Protein AF-A0A974SYJ5-F1 (afdb_monomer)

Structure (mmCIF, N/CA/C/O backbone):
data_AF-A0A974SYJ5-F1
#
_entry.id   AF-A0A974SYJ5-F1
#
loop_
_atom_site.group_PDB
_atom_site.id
_atom_site.type_symbol
_atom_site.label_atom_id
_atom_site.label_alt_id
_atom_site.label_comp_id
_atom_site.label_asym_id
_atom_site.label_entity_id
_atom_site.label_seq_id
_atom_site.pdbx_PDB_ins_code
_atom_site.Cartn_x
_atom_site.Cartn_y
_atom_site.Cartn_z
_atom_site.occupancy
_atom_site.B_iso_or_equiv
_atom_site.auth_seq_id
_atom_site.auth_comp_id
_atom_site.auth_asym_id
_atom_site.auth_atom_id
_atom_site.pdbx_PDB_model_num
ATOM 1 N N . MET A 1 1 ? 15.140 -11.220 -59.157 1.00 78.19 1 MET A N 1
ATOM 2 C CA . MET A 1 1 ? 15.258 -10.785 -57.739 1.00 78.19 1 MET A CA 1
ATOM 3 C C . MET A 1 1 ? 14.327 -11.588 -56.823 1.00 78.19 1 MET A C 1
ATOM 5 O O . MET A 1 1 ? 13.364 -12.176 -57.303 1.00 78.19 1 MET A O 1
ATOM 9 N N . LYS A 1 2 ? 14.573 -11.617 -55.502 1.00 84.50 2 LYS A N 1
ATOM 10 C CA . LYS A 1 2 ? 13.653 -12.241 -54.524 1.00 84.50 2 LYS A CA 1
ATOM 11 C C . LYS A 1 2 ? 12.627 -11.234 -54.004 1.00 84.50 2 LYS A C 1
ATOM 13 O O . LYS A 1 2 ? 12.972 -10.092 -53.709 1.00 84.50 2 LYS A O 1
ATOM 18 N N . CYS A 1 3 ? 11.375 -11.663 -53.852 1.00 83.31 3 CYS A N 1
ATOM 19 C CA . CYS A 1 3 ? 10.316 -10.842 -53.272 1.00 83.31 3 CYS A CA 1
ATOM 20 C C . CYS A 1 3 ? 10.609 -10.506 -51.798 1.00 83.31 3 CYS A C 1
ATOM 22 O O . CYS A 1 3 ? 10.754 -11.438 -51.006 1.00 83.31 3 CYS A O 1
ATOM 24 N N . PRO A 1 4 ? 10.568 -9.233 -51.371 1.00 80.69 4 PRO A N 1
ATOM 25 C CA . PRO A 1 4 ? 10.727 -8.872 -49.960 1.00 80.69 4 PRO A CA 1
ATOM 26 C C . PRO A 1 4 ? 9.566 -9.347 -49.069 1.00 80.69 4 PRO A C 1
ATOM 28 O O . PRO A 1 4 ? 9.723 -9.424 -47.856 1.00 80.69 4 PRO A O 1
ATOM 31 N N . TYR A 1 5 ? 8.405 -9.677 -49.648 1.00 82.69 5 TYR A N 1
ATOM 32 C CA . TYR A 1 5 ? 7.218 -10.081 -48.886 1.00 82.69 5 TYR A CA 1
ATOM 33 C C . TYR A 1 5 ? 7.058 -11.595 -48.744 1.00 82.69 5 TYR A C 1
ATOM 35 O O . TYR A 1 5 ? 6.656 -12.069 -47.688 1.00 82.69 5 TYR A O 1
ATOM 43 N N . CYS A 1 6 ? 7.334 -12.356 -49.806 1.00 86.06 6 CYS A N 1
ATOM 44 C CA . CYS A 1 6 ? 7.082 -13.802 -49.836 1.00 86.06 6 CYS A CA 1
ATOM 45 C C . CYS A 1 6 ? 8.302 -14.644 -50.228 1.00 86.06 6 CYS A C 1
ATOM 47 O O . CYS A 1 6 ? 8.174 -15.855 -50.373 1.00 86.06 6 CYS A O 1
ATOM 49 N N . ALA A 1 7 ? 9.471 -14.020 -50.415 1.00 83.75 7 ALA A N 1
ATOM 50 C CA . ALA A 1 7 ? 10.734 -14.662 -50.787 1.00 83.75 7 ALA A CA 1
ATOM 51 C C . ALA A 1 7 ? 10.719 -15.487 -52.092 1.00 83.75 7 ALA A C 1
ATOM 53 O O . ALA A 1 7 ? 11.714 -16.143 -52.401 1.00 83.75 7 ALA A O 1
ATOM 54 N N . SER A 1 8 ? 9.642 -15.422 -52.883 1.00 84.19 8 SER A N 1
ATOM 55 C CA . SER A 1 8 ? 9.573 -16.051 -54.201 1.00 84.19 8 SER A CA 1
ATOM 56 C C . SER A 1 8 ? 10.523 -15.377 -55.189 1.00 84.19 8 SER A C 1
ATOM 58 O O . SER A 1 8 ? 10.828 -14.187 -55.070 1.00 84.19 8 SER A O 1
ATOM 60 N N . GLU A 1 9 ? 10.966 -16.129 -56.189 1.00 85.38 9 GLU A N 1
ATOM 61 C CA . GLU A 1 9 ? 11.765 -15.605 -57.293 1.00 85.38 9 GLU A CA 1
ATOM 62 C C . GLU A 1 9 ? 10.862 -14.855 -58.283 1.00 85.38 9 GLU A C 1
ATOM 64 O O . GLU A 1 9 ? 9.788 -15.336 -58.646 1.00 85.38 9 GLU A O 1
ATOM 69 N N . ILE A 1 10 ? 11.248 -13.631 -58.649 1.00 85.38 10 ILE A N 1
ATOM 70 C CA . ILE A 1 10 ? 10.480 -12.746 -59.534 1.00 85.38 10 ILE A CA 1
ATOM 71 C C . ILE A 1 10 ? 11.427 -12.107 -60.554 1.00 85.38 10 ILE A C 1
ATOM 73 O O . ILE A 1 10 ? 12.580 -11.802 -60.235 1.00 85.38 10 ILE A O 1
ATOM 77 N N . ALA A 1 11 ? 10.915 -11.856 -61.761 1.00 79.62 11 ALA A N 1
ATOM 78 C CA . ALA A 1 11 ? 11.572 -11.034 -62.771 1.00 79.62 11 ALA A CA 1
ATOM 79 C C . ALA A 1 11 ? 11.874 -9.613 -62.257 1.00 79.62 11 ALA A C 1
ATOM 81 O O . ALA A 1 11 ? 11.052 -8.991 -61.577 1.00 79.62 11 ALA A O 1
ATOM 82 N N . ASP A 1 12 ? 13.038 -9.082 -62.630 1.00 73.06 12 ASP A N 1
ATOM 83 C CA . ASP A 1 12 ? 13.540 -7.796 -62.131 1.00 73.06 12 ASP A CA 1
ATOM 84 C C . ASP A 1 12 ? 12.699 -6.594 -62.591 1.00 73.06 12 ASP A C 1
ATOM 86 O O . ASP A 1 12 ? 12.689 -5.557 -61.933 1.00 73.06 12 ASP A O 1
ATOM 90 N N . GLU A 1 13 ? 11.885 -6.746 -63.639 1.00 77.88 13 GLU A N 1
ATOM 91 C CA . GLU A 1 13 ? 10.989 -5.709 -64.175 1.00 77.88 13 GLU A CA 1
ATOM 92 C C . GLU A 1 13 ? 9.578 -5.736 -63.556 1.00 77.88 13 GLU A C 1
ATOM 94 O O . GLU A 1 13 ? 8.835 -4.762 -63.644 1.00 77.88 13 GLU A O 1
ATOM 99 N N . ALA A 1 14 ? 9.206 -6.792 -62.821 1.00 76.38 14 ALA A N 1
ATOM 100 C CA . ALA A 1 14 ? 7.839 -6.963 -62.321 1.00 76.38 14 ALA A CA 1
ATOM 101 C C . ALA A 1 14 ? 7.460 -5.923 -61.249 1.00 76.38 14 ALA A C 1
ATOM 103 O O . ALA A 1 14 ? 8.066 -5.879 -60.178 1.00 76.38 14 ALA A O 1
ATOM 104 N N . LEU A 1 15 ? 6.452 -5.088 -61.512 1.00 81.12 15 LEU A N 1
ATOM 105 C CA . LEU A 1 15 ? 5.955 -4.089 -60.550 1.00 81.12 15 LEU A CA 1
ATOM 106 C C . LEU A 1 15 ? 5.085 -4.702 -59.446 1.00 81.12 15 LEU A C 1
ATOM 108 O O . LEU A 1 15 ? 4.938 -4.106 -58.382 1.00 81.12 15 LEU A O 1
ATOM 112 N N . VAL A 1 16 ? 4.565 -5.906 -59.681 1.00 85.88 16 VAL A N 1
ATOM 113 C CA . VAL A 1 16 ? 3.728 -6.668 -58.751 1.00 85.88 16 VAL A CA 1
ATOM 114 C C . VAL A 1 16 ? 4.256 -8.093 -58.682 1.00 85.88 16 VAL A C 1
ATOM 116 O O . VAL A 1 16 ? 4.614 -8.681 -59.704 1.00 85.88 16 VAL A O 1
ATOM 119 N N . CYS A 1 17 ? 4.317 -8.665 -57.481 1.00 84.50 17 CYS A N 1
ATOM 120 C CA . CYS A 1 17 ? 4.701 -10.064 -57.328 1.00 84.50 17 CYS A CA 1
ATOM 121 C C . CYS A 1 17 ? 3.591 -11.000 -57.852 1.00 84.50 17 CYS A C 1
ATOM 123 O O . CYS A 1 17 ? 2.469 -10.913 -57.356 1.00 84.50 17 CYS A O 1
ATOM 125 N N . PRO A 1 18 ? 3.879 -11.957 -58.755 1.00 82.69 18 PRO A N 1
ATOM 126 C CA . PRO A 1 18 ? 2.874 -12.904 -59.248 1.00 82.69 18 PRO A CA 1
ATOM 127 C C . PRO A 1 18 ? 2.403 -13.907 -58.182 1.00 82.69 18 PRO A C 1
ATOM 129 O O . PRO A 1 18 ? 1.328 -14.480 -58.316 1.00 82.69 18 PRO A O 1
ATOM 132 N N . VAL A 1 19 ? 3.188 -14.115 -57.117 1.00 85.94 19 VAL A N 1
ATOM 133 C CA . VAL A 1 19 ? 2.896 -15.094 -56.056 1.00 85.94 19 VAL A CA 1
ATOM 134 C C . VAL A 1 19 ? 2.074 -14.480 -54.923 1.00 85.94 19 VAL A C 1
ATOM 136 O O . VAL A 1 19 ? 1.073 -15.055 -54.511 1.00 85.94 19 VAL A O 1
ATOM 139 N N . CYS A 1 20 ? 2.472 -13.310 -54.411 1.00 86.38 20 CYS A N 1
ATOM 140 C CA . CYS A 1 20 ? 1.795 -12.665 -53.277 1.00 86.38 20 CYS A CA 1
ATOM 141 C C . CYS A 1 20 ? 0.951 -11.440 -53.649 1.00 86.38 20 CYS A C 1
ATOM 143 O O . CYS A 1 20 ? 0.385 -10.813 -52.755 1.00 86.38 20 CYS A O 1
ATOM 145 N N . GLN A 1 21 ? 0.898 -11.080 -54.937 1.00 85.25 21 GLN A N 1
ATOM 146 C CA . GLN A 1 21 ? 0.125 -9.955 -55.486 1.00 85.25 21 GLN A CA 1
ATOM 147 C C . GLN A 1 21 ? 0.395 -8.603 -54.807 1.00 85.25 21 GLN A C 1
ATOM 149 O O 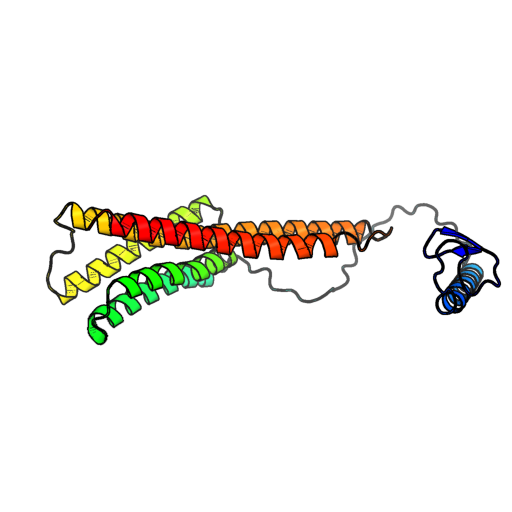. GLN A 1 21 ? -0.420 -7.689 -54.866 1.00 85.25 21 GLN A O 1
ATOM 154 N N . ARG A 1 22 ? 1.546 -8.465 -54.137 1.00 83.38 22 ARG A N 1
ATOM 155 C CA . ARG A 1 22 ? 1.946 -7.230 -53.460 1.00 83.38 22 ARG A CA 1
ATOM 156 C C . ARG A 1 22 ? 2.713 -6.325 -54.417 1.00 83.38 22 ARG A C 1
ATOM 158 O O . ARG A 1 22 ? 3.583 -6.807 -55.149 1.00 83.38 22 ARG A O 1
ATOM 165 N N . ASP A 1 23 ? 2.419 -5.029 -54.356 1.00 87.75 23 ASP A N 1
ATOM 166 C CA . ASP A 1 23 ? 3.104 -4.008 -55.145 1.00 87.75 23 ASP A CA 1
ATOM 167 C C . ASP A 1 23 ? 4.553 -3.829 -54.686 1.00 87.75 23 ASP A C 1
ATOM 169 O O . ASP A 1 23 ? 4.849 -3.622 -53.507 1.00 87.75 23 ASP A O 1
ATOM 173 N N . LEU A 1 24 ? 5.471 -3.890 -55.645 1.00 81.50 24 LEU A N 1
ATOM 174 C CA . LEU A 1 24 ? 6.912 -3.718 -55.461 1.00 81.50 24 LEU A CA 1
ATOM 175 C C . LEU A 1 24 ? 7.377 -2.316 -55.874 1.00 81.50 24 LEU A C 1
ATOM 177 O O . LEU A 1 24 ? 8.545 -1.982 -55.681 1.00 81.50 24 LEU A O 1
ATOM 181 N N . PHE A 1 25 ? 6.469 -1.493 -56.407 1.00 82.56 25 PHE A N 1
ATOM 182 C CA . PHE A 1 25 ? 6.750 -0.162 -56.950 1.00 82.56 25 PHE A CA 1
ATOM 183 C C . PHE A 1 25 ? 7.525 0.739 -55.976 1.00 82.56 25 PHE A C 1
ATOM 185 O O . PHE A 1 25 ? 8.492 1.381 -56.372 1.00 82.56 25 PHE A O 1
ATOM 192 N N . LEU A 1 26 ? 7.156 0.739 -54.689 1.00 81.25 26 LEU A N 1
ATOM 193 C CA . LEU A 1 26 ? 7.812 1.575 -53.676 1.00 81.25 26 LEU A CA 1
ATOM 194 C C . LEU A 1 26 ? 9.162 1.007 -53.207 1.00 81.25 26 LEU A C 1
ATOM 196 O O . LEU A 1 26 ? 10.074 1.755 -52.866 1.00 81.25 26 LEU A O 1
ATOM 200 N N . VAL A 1 27 ? 9.290 -0.320 -53.164 1.00 79.69 27 VAL A N 1
ATOM 201 C CA . VAL A 1 27 ? 10.432 -0.996 -52.527 1.00 79.69 27 VAL A CA 1
ATOM 202 C C . VAL A 1 27 ? 11.608 -1.155 -53.493 1.00 79.69 27 VAL A C 1
ATOM 204 O O . VAL A 1 27 ? 12.759 -1.113 -53.064 1.00 79.69 27 VAL A O 1
ATOM 207 N N . LYS A 1 28 ? 11.348 -1.266 -54.800 1.00 80.62 28 LYS A N 1
ATOM 208 C CA . LYS A 1 28 ? 12.387 -1.363 -55.836 1.00 80.62 28 LYS A CA 1
ATOM 209 C C . LYS A 1 28 ? 13.422 -0.230 -55.825 1.00 80.62 28 LYS A C 1
ATOM 211 O O . LYS A 1 28 ? 14.602 -0.554 -55.702 1.00 80.62 28 LYS A O 1
ATOM 216 N N . PRO A 1 29 ? 13.043 1.064 -55.884 1.00 81.06 29 PRO A N 1
ATOM 217 C CA . PRO A 1 29 ? 14.036 2.140 -55.902 1.00 81.06 29 PRO A CA 1
ATOM 218 C C . PRO A 1 29 ? 14.877 2.186 -54.618 1.00 81.06 29 PRO A C 1
ATOM 220 O O . PRO A 1 29 ? 16.022 2.630 -54.644 1.00 81.06 29 PRO A O 1
ATOM 223 N N . LEU A 1 30 ? 14.341 1.704 -53.490 1.00 83.25 30 LEU A N 1
ATOM 224 C CA . LEU A 1 30 ? 15.070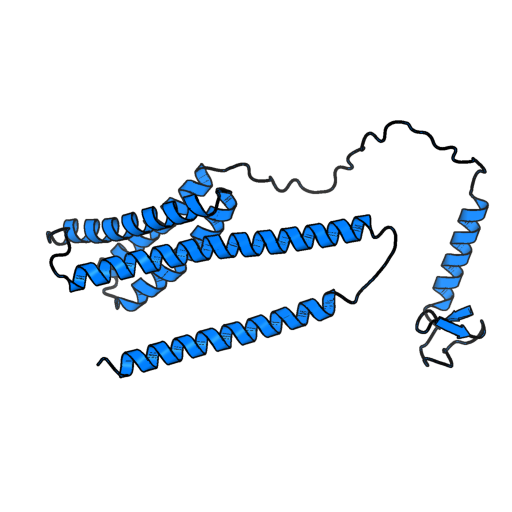 1.638 -52.222 1.00 83.25 30 LEU A CA 1
ATOM 225 C C . LEU A 1 30 ? 16.091 0.495 -52.202 1.00 83.25 30 LEU A C 1
ATOM 227 O O . LEU A 1 30 ? 17.207 0.694 -51.732 1.00 83.25 30 LEU A O 1
ATOM 231 N N . LEU A 1 31 ? 15.742 -0.678 -52.738 1.00 80.19 31 LEU A N 1
ATOM 232 C CA . LEU A 1 31 ? 16.670 -1.807 -52.858 1.00 80.19 31 LEU A CA 1
ATOM 233 C C . LEU A 1 31 ? 17.833 -1.489 -53.801 1.00 80.19 31 LEU A C 1
ATOM 235 O O . LEU A 1 31 ? 18.976 -1.822 -53.499 1.00 80.19 31 LEU A O 1
ATOM 239 N N . GLU A 1 32 ? 17.559 -0.789 -54.899 1.00 83.62 32 GLU A N 1
ATOM 240 C CA . GLU A 1 32 ? 18.599 -0.352 -55.827 1.00 83.62 32 GLU A CA 1
ATOM 241 C C . GLU A 1 32 ? 19.559 0.648 -55.163 1.00 83.62 32 GLU A C 1
ATOM 243 O O . GLU A 1 32 ? 20.774 0.471 -55.230 1.00 83.62 32 GLU A O 1
ATOM 248 N N . ARG A 1 33 ? 19.036 1.625 -54.407 1.00 82.75 33 ARG A N 1
ATOM 249 C CA . ARG A 1 33 ? 19.851 2.555 -53.603 1.00 82.75 33 ARG A CA 1
ATOM 250 C C . ARG A 1 33 ? 20.716 1.839 -52.568 1.00 82.75 33 ARG A C 1
ATOM 252 O O . ARG A 1 33 ? 21.874 2.206 -52.407 1.00 82.75 33 ARG A O 1
ATOM 259 N N . ILE A 1 34 ? 20.180 0.827 -51.884 1.00 85.62 34 ILE A N 1
ATOM 260 C CA . ILE A 1 34 ? 20.949 0.023 -50.923 1.00 85.62 34 ILE A CA 1
ATOM 261 C C . ILE A 1 34 ? 22.077 -0.717 -51.644 1.00 85.62 34 ILE A C 1
ATOM 263 O O . ILE A 1 34 ? 23.215 -0.632 -51.202 1.00 85.62 34 ILE A O 1
ATOM 267 N N . SER A 1 35 ? 21.802 -1.350 -52.788 1.00 80.94 35 SER A N 1
ATOM 268 C CA . SER A 1 35 ? 22.832 -2.062 -53.559 1.00 80.94 35 SER A CA 1
ATOM 269 C C . SER A 1 35 ? 23.933 -1.136 -54.089 1.00 80.94 35 SER A C 1
ATOM 271 O O . SER A 1 35 ? 25.106 -1.502 -54.097 1.00 80.94 35 SER A O 1
ATOM 273 N N . GLN A 1 36 ? 23.578 0.095 -54.472 1.00 84.38 36 GLN A N 1
ATOM 274 C CA . GLN A 1 36 ? 24.539 1.118 -54.886 1.00 84.38 36 GLN A CA 1
ATOM 275 C C . GLN A 1 36 ? 25.404 1.576 -53.708 1.00 84.38 36 GLN A C 1
ATOM 277 O O . GLN A 1 36 ? 26.619 1.671 -53.847 1.00 84.38 36 GLN A O 1
ATOM 282 N N . LEU A 1 37 ? 24.804 1.797 -52.535 1.00 82.94 37 LEU A N 1
ATOM 283 C CA . LEU A 1 37 ? 25.534 2.163 -51.319 1.00 82.94 37 LEU A CA 1
ATOM 284 C C . LEU A 1 37 ? 26.437 1.025 -50.823 1.00 82.94 37 LEU A C 1
ATOM 286 O O . LEU A 1 37 ? 27.555 1.278 -50.385 1.00 82.94 37 LEU A O 1
ATOM 290 N N . GLU A 1 38 ? 25.996 -0.228 -50.920 1.00 85.50 38 GLU A N 1
ATOM 291 C CA . GLU A 1 38 ? 26.824 -1.403 -50.631 1.00 85.50 38 GLU A CA 1
ATOM 292 C C . GLU A 1 38 ? 28.013 -1.500 -51.595 1.00 85.50 38 GLU A C 1
ATOM 294 O O . GLU A 1 38 ? 29.131 -1.770 -51.158 1.00 85.50 38 GLU A O 1
ATOM 299 N N . ALA A 1 39 ? 27.809 -1.212 -52.884 1.00 81.19 39 ALA A N 1
ATOM 300 C CA . ALA A 1 39 ? 28.885 -1.158 -53.870 1.00 81.19 39 ALA A CA 1
ATOM 301 C C . ALA A 1 39 ? 29.862 0.004 -53.606 1.00 81.19 39 ALA A C 1
ATOM 303 O O . ALA A 1 39 ? 31.077 -0.180 -53.697 1.00 81.19 39 ALA A O 1
ATOM 304 N N . GLU A 1 40 ? 29.364 1.179 -53.210 1.00 79.62 40 GLU A N 1
ATOM 305 C CA . GLU A 1 40 ? 30.199 2.308 -52.788 1.00 79.62 40 GLU A CA 1
ATOM 306 C C . GLU A 1 40 ? 31.025 1.959 -51.542 1.00 79.62 40 GLU A C 1
ATOM 308 O O . GLU A 1 40 ? 32.223 2.241 -51.504 1.00 79.62 40 GLU A O 1
ATOM 313 N N . LEU A 1 41 ? 30.440 1.285 -50.548 1.00 79.25 41 LEU A N 1
ATOM 314 C CA . LEU A 1 41 ? 31.158 0.823 -49.357 1.00 79.25 41 LEU A CA 1
ATOM 315 C C . LEU A 1 41 ? 32.188 -0.264 -49.684 1.00 79.25 41 LEU A C 1
ATOM 317 O O . LEU A 1 41 ? 33.297 -0.223 -49.152 1.00 79.25 41 LEU A O 1
ATOM 321 N N . ALA A 1 42 ? 31.871 -1.185 -50.596 1.00 75.12 42 ALA A N 1
ATOM 322 C CA . ALA A 1 42 ? 32.807 -2.199 -51.077 1.00 75.12 42 ALA A CA 1
ATOM 323 C C . ALA A 1 42 ? 33.987 -1.574 -51.839 1.00 75.12 42 ALA A C 1
ATOM 325 O O . ALA A 1 42 ? 35.126 -2.003 -51.669 1.00 75.12 42 ALA A O 1
ATOM 326 N N . SER A 1 43 ? 33.742 -0.512 -52.613 1.00 68.12 43 SER A N 1
ATOM 327 C CA . SER A 1 43 ? 34.796 0.252 -53.297 1.00 68.12 43 SER A CA 1
ATOM 328 C C . SER A 1 43 ? 35.667 1.082 -52.345 1.00 68.12 43 SER A C 1
ATOM 330 O O . SER A 1 43 ? 36.749 1.530 -52.721 1.00 68.12 43 SER A O 1
ATOM 332 N N . ARG A 1 44 ? 35.204 1.280 -51.103 1.00 64.75 44 ARG A N 1
ATOM 333 C CA . ARG A 1 44 ? 35.833 2.128 -50.086 1.00 64.75 44 ARG A CA 1
ATOM 334 C C . ARG A 1 44 ? 36.500 1.344 -48.955 1.00 64.75 44 ARG A C 1
ATOM 336 O O . ARG A 1 44 ? 36.963 1.958 -47.996 1.00 64.75 44 ARG A O 1
ATOM 343 N N . ALA A 1 45 ? 36.592 0.019 -49.058 1.00 51.97 45 ALA A N 1
ATOM 344 C CA . ALA A 1 45 ? 37.342 -0.782 -48.101 1.00 51.97 45 ALA A CA 1
ATOM 345 C C . ALA A 1 45 ? 38.861 -0.682 -48.369 1.00 51.97 45 ALA A C 1
ATOM 347 O O . ALA A 1 45 ? 39.317 -1.106 -49.433 1.00 51.97 45 ALA A O 1
ATOM 348 N N . PRO A 1 46 ? 39.678 -0.187 -47.418 1.00 51.09 46 PRO A N 1
ATOM 349 C CA . PRO A 1 46 ? 41.084 -0.547 -47.382 1.00 51.09 46 PRO A CA 1
ATOM 350 C C . PRO A 1 46 ? 41.194 -2.037 -47.041 1.00 51.09 46 PRO A C 1
ATOM 352 O O . PRO A 1 46 ? 40.604 -2.527 -46.076 1.00 51.09 46 PRO A O 1
ATOM 355 N N . ALA A 1 47 ? 41.959 -2.755 -47.857 1.00 49.88 47 ALA A N 1
ATOM 356 C CA . ALA A 1 47 ? 42.450 -4.081 -47.542 1.00 49.88 47 ALA A CA 1
ATOM 357 C C . ALA A 1 47 ? 43.400 -3.988 -46.339 1.00 49.88 47 ALA A C 1
ATOM 359 O O . ALA A 1 47 ? 44.603 -3.817 -46.503 1.00 49.88 47 ALA A O 1
ATOM 360 N N . GLU A 1 48 ? 42.865 -4.103 -45.129 1.00 41.97 48 GLU A N 1
ATOM 361 C CA . GLU A 1 48 ? 43.657 -4.448 -43.957 1.00 41.97 48 GLU A CA 1
ATOM 362 C C . GLU A 1 48 ? 42.967 -5.590 -43.216 1.00 41.97 48 GLU A C 1
ATOM 364 O O . GLU A 1 48 ? 41.938 -5.461 -42.555 1.00 41.97 48 GLU A O 1
ATOM 369 N N . THR A 1 49 ? 43.551 -6.762 -43.423 1.00 42.94 49 THR A N 1
ATOM 370 C CA . THR A 1 49 ? 43.403 -7.979 -42.639 1.00 42.94 49 THR A CA 1
ATOM 371 C C . THR A 1 49 ? 43.297 -7.677 -41.145 1.00 42.94 49 THR A C 1
ATOM 373 O O . THR A 1 49 ? 44.288 -7.329 -40.502 1.00 42.94 49 THR A O 1
ATOM 376 N N . VAL A 1 50 ? 42.112 -7.876 -40.569 1.00 43.84 50 VAL A N 1
ATOM 377 C CA . VAL A 1 50 ? 41.923 -7.877 -39.115 1.00 43.84 50 VAL A CA 1
ATOM 378 C C . VAL A 1 50 ? 42.460 -9.202 -38.568 1.00 43.84 50 VAL A C 1
ATOM 380 O O . VAL A 1 50 ? 41.749 -10.199 -38.465 1.00 43.84 50 VAL A O 1
ATOM 383 N N . SER A 1 51 ? 43.756 -9.213 -38.260 1.00 34.34 51 SER A N 1
ATOM 384 C CA . SER A 1 51 ? 44.378 -10.195 -37.368 1.00 34.34 51 SER A CA 1
ATOM 385 C C . SER A 1 51 ? 43.865 -9.957 -35.932 1.00 34.34 51 SER A C 1
ATOM 387 O O . SER A 1 51 ? 43.592 -8.805 -35.580 1.00 34.34 51 SER A O 1
ATOM 389 N N . PRO A 1 52 ? 43.685 -10.991 -35.086 1.00 46.50 52 PRO A N 1
ATOM 390 C CA . PRO A 1 52 ? 42.969 -10.856 -33.823 1.00 46.50 52 PRO A CA 1
ATOM 391 C C . PRO A 1 52 ? 43.852 -10.155 -32.787 1.00 46.50 52 PRO A C 1
ATOM 393 O O . PRO A 1 52 ? 44.647 -10.779 -32.085 1.00 46.50 52 PRO A O 1
ATOM 396 N N . VAL A 1 53 ? 43.702 -8.838 -32.672 1.00 43.88 53 VAL A N 1
ATOM 397 C CA . VAL A 1 53 ? 44.295 -8.057 -31.587 1.00 43.88 53 VAL A CA 1
ATOM 398 C C . VAL A 1 53 ? 43.484 -8.310 -30.316 1.00 43.88 53 VAL A C 1
ATOM 400 O O . VAL A 1 53 ? 42.451 -7.696 -30.057 1.00 43.88 53 VAL A O 1
ATOM 403 N N . GLN A 1 54 ? 43.978 -9.240 -29.500 1.00 47.22 54 GLN A N 1
ATOM 404 C CA . GLN A 1 54 ? 43.767 -9.223 -28.057 1.00 47.22 54 GLN A CA 1
ATOM 405 C C . GLN A 1 54 ? 44.449 -7.968 -27.494 1.00 47.22 54 GLN A C 1
ATOM 407 O O . GLN A 1 54 ? 45.627 -7.992 -27.155 1.00 47.22 54 GLN A O 1
ATOM 412 N N . ALA A 1 55 ? 43.720 -6.859 -27.403 1.00 37.47 55 ALA A N 1
ATOM 413 C CA . ALA A 1 55 ? 44.123 -5.715 -26.595 1.00 37.47 55 ALA A CA 1
ATOM 414 C C . ALA A 1 55 ? 42.879 -4.969 -26.103 1.00 37.47 55 ALA A C 1
ATOM 416 O O . ALA A 1 55 ? 42.102 -4.444 -26.892 1.00 37.47 55 ALA A O 1
ATOM 417 N N . GLY A 1 56 ? 42.705 -4.989 -24.780 1.00 39.94 56 GLY A N 1
ATOM 418 C CA . GLY A 1 56 ? 41.878 -4.100 -23.963 1.00 39.94 56 GLY A CA 1
ATOM 419 C C . GLY A 1 56 ? 40.735 -3.355 -24.647 1.00 39.94 56 GLY A C 1
ATOM 420 O O . GLY A 1 56 ? 40.884 -2.190 -25.002 1.00 39.94 56 GLY A O 1
ATOM 421 N N . VAL A 1 57 ? 39.545 -3.959 -24.662 1.00 39.12 57 VAL A N 1
ATOM 422 C CA . VAL A 1 57 ? 38.305 -3.175 -24.686 1.00 39.12 57 VAL A CA 1
ATOM 423 C C . VAL A 1 57 ? 38.153 -2.555 -23.297 1.00 39.12 57 VAL A C 1
ATOM 425 O O . VAL A 1 57 ? 37.461 -3.076 -22.422 1.00 39.12 57 VAL A O 1
ATOM 428 N N . THR A 1 58 ? 38.838 -1.438 -23.066 1.00 37.50 58 THR A N 1
ATOM 429 C CA . THR A 1 58 ? 38.320 -0.436 -22.144 1.00 37.50 58 THR A CA 1
ATOM 430 C C . THR A 1 58 ? 36.990 -0.002 -22.735 1.00 37.50 58 THR A C 1
ATOM 432 O O . THR A 1 58 ? 36.919 0.613 -23.795 1.00 37.50 58 THR A O 1
ATOM 435 N N . VAL A 1 59 ? 35.915 -0.426 -22.077 1.00 39.53 59 VAL A N 1
ATOM 436 C CA . VAL A 1 59 ? 34.557 0.014 -22.364 1.00 39.53 59 VAL A CA 1
ATOM 437 C C . VAL A 1 59 ? 34.559 1.534 -22.231 1.00 39.53 59 VAL A C 1
ATOM 439 O O . VAL A 1 59 ? 34.462 2.068 -21.128 1.00 39.53 59 VAL A O 1
ATOM 442 N N . VAL A 1 60 ? 34.727 2.243 -23.348 1.00 38.06 60 VAL A N 1
ATOM 443 C CA . VAL A 1 60 ? 34.456 3.673 -23.416 1.00 38.06 60 VAL A CA 1
ATOM 444 C C . VAL A 1 60 ? 32.948 3.787 -23.295 1.00 38.06 60 VAL A C 1
ATOM 446 O O . VAL A 1 60 ? 32.202 3.611 -24.256 1.00 38.06 60 VAL A O 1
ATOM 449 N N . ALA A 1 61 ? 32.509 3.976 -22.054 1.00 35.56 61 ALA A N 1
ATOM 450 C CA . ALA A 1 61 ? 31.143 4.294 -21.713 1.00 35.56 61 ALA A CA 1
ATOM 451 C C . ALA A 1 61 ? 30.759 5.575 -22.460 1.00 35.56 61 ALA A C 1
ATOM 453 O O . ALA A 1 61 ? 31.144 6.677 -22.074 1.00 35.56 61 ALA A O 1
ATOM 454 N N . MET A 1 62 ? 30.011 5.428 -23.553 1.00 32.47 62 MET A N 1
ATOM 455 C CA . MET A 1 62 ? 29.242 6.541 -24.090 1.00 32.47 62 MET A CA 1
ATOM 456 C C . MET A 1 62 ? 28.297 7.037 -22.984 1.00 32.47 62 MET A C 1
ATOM 458 O O . MET A 1 62 ? 27.632 6.211 -22.348 1.00 32.47 62 MET A O 1
ATOM 462 N N . PRO A 1 63 ? 28.213 8.356 -22.742 1.00 42.44 63 PRO A N 1
ATOM 463 C CA . PRO A 1 63 ? 27.299 8.938 -21.773 1.00 42.44 63 PRO A CA 1
ATOM 464 C C . PRO A 1 63 ? 25.890 8.934 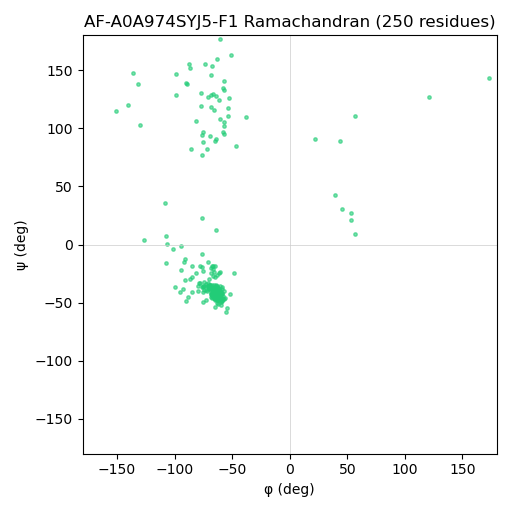-22.374 1.00 42.44 63 PRO A C 1
ATOM 466 O O . PRO A 1 63 ? 25.397 9.938 -22.880 1.00 42.44 63 PRO A O 1
ATOM 469 N N . ALA A 1 64 ? 25.261 7.761 -22.375 1.00 39.34 64 ALA A N 1
ATOM 470 C CA . ALA A 1 64 ? 23.868 7.599 -22.745 1.00 39.34 64 ALA A CA 1
ATOM 471 C C . ALA A 1 64 ? 22.993 7.961 -21.542 1.00 39.34 64 ALA A C 1
ATOM 473 O O . ALA A 1 64 ? 22.910 7.217 -20.570 1.00 39.34 64 ALA A O 1
ATOM 474 N N . GLU A 1 65 ? 22.381 9.136 -21.670 1.00 33.88 65 GLU A N 1
ATOM 475 C CA . GLU A 1 65 ? 21.040 9.480 -21.204 1.00 33.88 65 GLU A CA 1
ATOM 476 C C . GLU A 1 65 ? 20.738 9.292 -19.717 1.00 33.88 65 GLU A C 1
ATOM 478 O O . GLU A 1 65 ? 20.543 8.191 -19.215 1.00 33.88 65 GLU A O 1
ATOM 483 N N . ALA A 1 66 ? 20.575 10.449 -19.067 1.00 33.56 66 ALA A N 1
ATOM 484 C CA . ALA A 1 66 ? 19.778 10.645 -17.869 1.00 33.56 66 ALA A CA 1
ATOM 485 C C . ALA A 1 66 ? 19.972 9.552 -16.816 1.00 33.56 66 ALA A C 1
ATOM 487 O O . ALA A 1 66 ? 19.201 8.597 -16.712 1.00 33.56 66 ALA A O 1
ATOM 488 N N . SER A 1 67 ? 20.957 9.789 -15.949 1.00 31.80 67 SER A N 1
ATOM 489 C CA . SER A 1 67 ? 20.909 9.358 -14.561 1.00 31.80 67 SER A CA 1
ATOM 490 C C . SER A 1 67 ? 19.539 9.718 -13.978 1.00 31.80 67 SER A C 1
ATOM 492 O O . SER A 1 67 ? 19.373 10.748 -13.329 1.00 31.80 67 SER A O 1
ATOM 494 N N . PHE A 1 68 ? 18.533 8.862 -14.169 1.00 33.22 68 PHE A N 1
ATOM 495 C CA . PHE A 1 68 ? 17.534 8.691 -13.140 1.00 33.22 68 PHE A CA 1
ATOM 496 C C . PHE A 1 68 ? 18.371 8.368 -11.914 1.00 33.22 68 PHE A C 1
ATOM 498 O O . PHE A 1 68 ? 19.117 7.383 -11.965 1.00 33.22 68 PHE A O 1
ATOM 505 N N . PRO A 1 69 ? 18.343 9.199 -10.860 1.00 36.31 69 PRO A N 1
ATOM 506 C CA . PRO A 1 69 ? 19.027 8.845 -9.637 1.00 36.31 69 PRO A CA 1
ATOM 507 C C . PRO A 1 69 ? 18.491 7.465 -9.285 1.00 36.31 69 PRO A C 1
ATOM 509 O O . PRO A 1 69 ? 17.304 7.329 -8.993 1.00 36.31 69 PRO A O 1
ATOM 512 N N . THR A 1 70 ? 19.315 6.419 -9.396 1.00 46.88 70 THR A N 1
ATOM 513 C CA . THR A 1 70 ? 19.024 5.160 -8.725 1.00 46.88 70 THR A CA 1
ATOM 514 C C . THR A 1 70 ? 18.905 5.588 -7.280 1.00 46.88 70 THR A C 1
ATOM 516 O O . THR A 1 70 ? 19.929 5.973 -6.707 1.00 46.88 70 THR A O 1
ATOM 519 N N . PRO A 1 71 ? 17.687 5.663 -6.712 1.00 51.75 71 PRO A N 1
ATOM 520 C CA . PRO A 1 71 ? 17.565 6.212 -5.390 1.00 51.75 71 PRO A CA 1
ATOM 521 C C . PRO A 1 71 ? 18.310 5.218 -4.517 1.00 51.75 71 PRO A C 1
ATOM 523 O O . PRO A 1 71 ? 17.934 4.039 -4.441 1.00 51.75 71 PRO A O 1
ATOM 526 N N . GLY A 1 72 ? 19.404 5.689 -3.917 1.00 56.22 72 GLY A N 1
ATOM 527 C CA . GLY A 1 72 ? 19.943 5.065 -2.726 1.00 56.22 72 GLY A CA 1
ATOM 528 C C . GLY A 1 72 ? 18.809 4.906 -1.718 1.00 56.22 72 GLY A C 1
ATOM 529 O O . GLY A 1 72 ? 17.732 5.489 -1.865 1.00 56.22 72 GLY A O 1
ATOM 530 N N . ARG A 1 73 ? 19.007 4.060 -0.710 1.00 65.12 73 ARG A N 1
ATOM 531 C CA . ARG A 1 73 ? 17.994 3.837 0.322 1.00 65.12 73 ARG A CA 1
ATOM 532 C C . ARG A 1 73 ? 17.654 5.171 1.000 1.00 65.12 73 ARG A C 1
ATOM 534 O O . ARG A 1 73 ? 18.351 5.599 1.915 1.00 65.12 73 ARG A O 1
ATOM 541 N N . ASN A 1 74 ? 16.574 5.808 0.559 1.00 75.44 74 ASN A N 1
ATOM 542 C CA . ASN A 1 74 ? 16.134 7.099 1.064 1.00 75.44 74 ASN A CA 1
ATOM 543 C C . ASN A 1 74 ? 15.268 6.834 2.288 1.00 75.44 74 ASN A C 1
ATOM 545 O O . ASN A 1 74 ? 14.042 6.761 2.199 1.00 75.44 74 ASN A O 1
ATOM 549 N N . LEU A 1 75 ? 15.930 6.627 3.429 1.00 75.81 75 LEU A N 1
ATOM 550 C CA . LEU A 1 75 ? 15.264 6.282 4.683 1.00 75.81 75 LEU A CA 1
ATOM 551 C C . LEU A 1 75 ? 14.248 7.358 5.091 1.00 75.81 75 LEU A C 1
ATOM 553 O O . LEU A 1 75 ? 13.168 7.013 5.551 1.00 75.81 75 LEU A O 1
ATOM 557 N N . SER A 1 76 ? 14.548 8.637 4.843 1.00 79.31 76 SER A N 1
ATOM 558 C CA . SER A 1 76 ? 13.629 9.754 5.095 1.00 79.31 76 SER A CA 1
ATOM 559 C C . SER A 1 76 ? 12.332 9.638 4.292 1.00 79.31 76 SER A C 1
ATOM 561 O O . SER A 1 76 ? 11.250 9.757 4.856 1.00 79.31 76 SER A O 1
ATOM 563 N N . LEU A 1 77 ? 12.423 9.335 2.995 1.00 79.69 77 LEU A N 1
ATOM 564 C CA . LEU A 1 77 ? 11.257 9.149 2.130 1.00 79.69 77 LEU A CA 1
ATOM 565 C C . LEU A 1 77 ? 10.474 7.882 2.501 1.00 79.69 77 LEU A C 1
ATOM 567 O O . LEU A 1 77 ? 9.247 7.888 2.471 1.00 79.69 77 LEU A O 1
ATOM 571 N N . ALA A 1 78 ? 11.173 6.806 2.872 1.00 78.00 78 ALA A N 1
ATOM 572 C CA . ALA A 1 78 ? 10.550 5.572 3.341 1.00 78.00 78 ALA A CA 1
ATOM 573 C C . ALA A 1 78 ? 9.776 5.797 4.651 1.00 78.00 78 ALA A C 1
ATOM 575 O O . ALA A 1 78 ? 8.618 5.409 4.752 1.00 78.00 78 ALA A O 1
ATOM 576 N N . VAL A 1 79 ? 10.384 6.476 5.625 1.00 81.31 79 VAL A N 1
ATOM 577 C CA . VAL A 1 79 ? 9.732 6.844 6.888 1.00 81.31 79 VAL A CA 1
ATOM 578 C C . VAL A 1 79 ? 8.562 7.793 6.636 1.00 81.31 79 VAL A C 1
ATOM 580 O O . VAL A 1 79 ? 7.490 7.573 7.187 1.00 81.31 79 VAL A O 1
ATOM 583 N N . ALA A 1 80 ? 8.706 8.781 5.748 1.00 83.19 80 ALA A N 1
ATOM 584 C CA . ALA A 1 80 ? 7.606 9.658 5.355 1.00 83.19 80 ALA A CA 1
ATOM 585 C C . ALA A 1 80 ? 6.448 8.873 4.717 1.00 83.19 80 ALA A C 1
ATOM 587 O O . ALA A 1 80 ? 5.305 9.066 5.107 1.00 83.19 80 ALA A O 1
ATOM 588 N N . CYS A 1 81 ? 6.718 7.928 3.811 1.00 78.44 81 CYS A N 1
ATOM 589 C CA . CYS A 1 81 ? 5.681 7.071 3.219 1.00 78.44 81 CYS A CA 1
ATOM 590 C C . CYS A 1 81 ? 5.008 6.136 4.233 1.00 78.44 81 CYS A C 1
ATOM 592 O O . CYS A 1 81 ? 3.935 5.617 3.947 1.00 78.44 81 CYS A O 1
ATOM 594 N N . LEU A 1 82 ? 5.629 5.905 5.390 1.00 80.56 82 LEU A N 1
ATOM 595 C CA . LEU A 1 82 ? 5.068 5.108 6.475 1.00 80.56 82 LEU A CA 1
ATOM 596 C C . LEU A 1 82 ? 4.226 5.960 7.438 1.00 80.56 82 LEU A C 1
ATOM 598 O O . LEU A 1 82 ? 3.126 5.572 7.818 1.00 80.56 82 LEU A O 1
ATOM 602 N N . LEU A 1 83 ? 4.740 7.131 7.819 1.00 82.38 83 LEU A N 1
ATOM 603 C CA . LEU A 1 83 ? 4.094 8.057 8.753 1.00 82.38 83 LEU A CA 1
ATOM 604 C C . LEU A 1 83 ? 2.938 8.823 8.117 1.00 82.38 83 LEU A C 1
ATOM 606 O O . LEU A 1 83 ? 1.944 9.086 8.782 1.00 82.38 83 LEU A O 1
ATOM 610 N N . LEU A 1 84 ? 3.049 9.177 6.839 1.00 84.75 84 LEU A N 1
ATOM 611 C CA . LEU A 1 84 ? 2.035 9.960 6.146 1.00 84.75 84 LEU A CA 1
ATOM 612 C C . LEU A 1 84 ? 0.672 9.252 6.060 1.00 84.75 84 LEU A C 1
ATOM 614 O O . LEU A 1 84 ? -0.309 9.891 6.432 1.00 84.75 84 LEU A O 1
ATOM 618 N N . PRO A 1 85 ? 0.554 7.965 5.658 1.00 82.12 85 PRO A N 1
ATOM 619 C CA . PRO A 1 85 ? -0.735 7.273 5.691 1.00 82.12 85 PRO A CA 1
ATOM 620 C C . PRO A 1 85 ? -1.282 7.143 7.111 1.00 82.12 85 PRO A C 1
ATOM 622 O O . PRO A 1 85 ? -2.482 7.303 7.298 1.00 82.12 85 PRO A O 1
ATOM 625 N N . LEU A 1 86 ? -0.420 6.894 8.104 1.00 83.50 86 LEU A N 1
ATOM 626 C CA . LEU A 1 86 ? -0.820 6.822 9.509 1.00 83.50 86 LEU A CA 1
ATOM 627 C C . LEU A 1 86 ? -1.443 8.149 9.964 1.00 83.50 86 LEU A C 1
ATOM 629 O O . LEU A 1 86 ? -2.544 8.165 10.506 1.00 83.50 86 LEU A O 1
ATOM 633 N N . LEU A 1 87 ? -0.772 9.267 9.687 1.00 84.94 87 LEU A N 1
ATOM 634 C CA . LEU A 1 87 ? -1.255 10.597 10.045 1.00 84.94 87 LEU A CA 1
ATOM 635 C C . LEU A 1 87 ? -2.570 10.929 9.328 1.00 84.94 87 LEU A C 1
ATOM 637 O O . LEU A 1 87 ? -3.485 11.467 9.942 1.00 84.94 87 LEU A O 1
ATOM 641 N N . LEU A 1 88 ? -2.681 10.581 8.043 1.00 82.62 88 LEU A N 1
ATOM 642 C CA . LEU A 1 88 ? -3.887 10.829 7.253 1.00 82.62 88 LEU A CA 1
ATOM 643 C C . LEU A 1 88 ? -5.068 9.957 7.699 1.00 82.62 88 LEU A C 1
ATOM 645 O O . LEU A 1 88 ? -6.202 10.422 7.668 1.00 82.62 88 LEU A O 1
ATOM 649 N N . LEU A 1 89 ? -4.812 8.719 8.132 1.00 81.88 89 LEU A N 1
ATOM 650 C CA . LEU A 1 89 ? -5.811 7.837 8.739 1.00 81.88 89 LEU A CA 1
ATOM 651 C C . LEU A 1 89 ? -6.334 8.427 10.052 1.00 81.88 89 LEU A C 1
ATOM 653 O O . LEU A 1 89 ? -7.545 8.514 10.234 1.00 81.88 89 LEU A O 1
ATOM 657 N N . LEU A 1 90 ? -5.439 8.875 10.938 1.00 81.88 90 LEU A N 1
ATOM 658 C CA . LEU A 1 90 ? -5.815 9.504 12.208 1.00 81.88 90 LEU A CA 1
ATOM 659 C C . LEU A 1 90 ? -6.578 10.817 11.984 1.00 81.88 90 LEU A C 1
ATOM 661 O O . LEU A 1 90 ? -7.601 11.055 12.623 1.00 81.88 90 LEU A O 1
ATOM 665 N N . LEU A 1 91 ? -6.114 11.651 11.052 1.00 82.06 91 LEU A N 1
ATOM 666 C CA . LEU A 1 91 ? -6.766 12.915 10.721 1.00 82.06 91 LEU A CA 1
ATOM 667 C C . LEU A 1 91 ? -8.134 12.690 10.068 1.00 82.06 91 LEU A C 1
ATOM 669 O O . LEU A 1 91 ? -9.095 13.368 10.416 1.00 82.06 91 LEU A O 1
ATOM 673 N N . GLY A 1 92 ? -8.233 11.727 9.148 1.00 75.56 92 GLY A N 1
ATOM 674 C CA . GLY A 1 92 ? -9.489 11.351 8.504 1.00 75.56 92 GLY A CA 1
ATOM 675 C C . GLY A 1 92 ? -10.505 10.807 9.504 1.00 75.56 92 GLY A C 1
ATOM 676 O O . GLY A 1 92 ? -11.670 11.194 9.450 1.00 75.56 92 GLY A O 1
ATOM 677 N N . GLN A 1 93 ? -10.053 9.981 10.454 1.00 75.25 93 GLN A N 1
ATOM 678 C CA . GLN A 1 93 ? -10.874 9.500 11.564 1.00 75.25 93 GLN A CA 1
ATOM 679 C C . GLN A 1 93 ? -11.398 10.667 12.404 1.00 75.25 93 GLN A C 1
ATOM 681 O O . GLN A 1 93 ? -12.601 10.772 12.623 1.00 75.25 93 GLN A O 1
ATOM 686 N N . TRP A 1 94 ? -10.509 11.561 12.841 1.00 79.38 94 TRP A N 1
ATOM 687 C CA . TRP A 1 94 ? -10.884 12.713 13.657 1.00 79.38 94 TRP A CA 1
ATOM 688 C C . TRP A 1 94 ? -11.884 13.623 12.933 1.00 79.38 94 TRP A C 1
ATOM 690 O O . TRP A 1 94 ? -12.917 13.983 13.493 1.00 79.38 94 TRP A O 1
ATOM 700 N N . LEU A 1 95 ? -11.623 13.934 11.660 1.00 77.00 95 LEU A N 1
ATOM 701 C CA . LEU A 1 95 ? -12.471 14.813 10.858 1.00 77.00 95 LEU A CA 1
ATOM 702 C C . LEU A 1 95 ? -13.864 14.216 10.631 1.00 77.00 95 LEU A C 1
ATOM 704 O O . LEU A 1 95 ? -14.862 14.925 10.705 1.00 77.00 95 LEU A O 1
ATOM 708 N N . MET A 1 96 ? -13.952 12.916 10.366 1.00 71.31 96 MET A N 1
ATOM 709 C CA . MET A 1 96 ? -15.235 12.274 10.085 1.00 71.31 96 MET A CA 1
ATOM 710 C C . MET A 1 96 ? -16.086 12.036 11.326 1.00 71.31 96 MET A C 1
ATOM 712 O O . MET A 1 96 ? -17.300 12.195 11.239 1.00 71.31 96 MET A O 1
ATOM 716 N N . VAL A 1 97 ? -15.469 11.697 12.462 1.00 71.50 97 VAL A N 1
ATOM 717 C CA . VAL A 1 97 ? -16.188 11.513 13.732 1.00 71.50 97 VAL A CA 1
ATOM 718 C C . VAL A 1 97 ? -16.656 12.856 14.294 1.00 71.50 97 VAL A C 1
ATOM 720 O O . VAL A 1 97 ? -17.773 12.946 14.785 1.00 71.50 97 VAL A O 1
ATOM 723 N N . PHE A 1 98 ? -15.840 13.912 14.195 1.00 70.94 98 PHE A N 1
ATOM 724 C CA . PHE A 1 98 ? -16.148 15.191 14.841 1.00 70.94 98 PHE A CA 1
ATOM 725 C C . PHE A 1 98 ? -16.911 16.184 13.952 1.00 70.94 98 PHE A C 1
ATOM 727 O O . PHE A 1 98 ? -17.765 16.912 14.448 1.00 70.94 98 PHE A O 1
ATOM 734 N N . VAL A 1 99 ? -16.602 16.259 12.650 1.00 69.44 99 VAL A N 1
ATOM 735 C CA . VAL A 1 99 ? -17.165 17.296 11.759 1.00 69.44 99 VAL A CA 1
ATOM 736 C C . VAL A 1 99 ? -18.330 16.782 10.918 1.00 69.44 99 VAL A C 1
ATOM 738 O O . VAL A 1 99 ? -19.258 17.539 10.651 1.00 69.44 99 VAL A O 1
ATOM 741 N N . TYR A 1 100 ? -18.280 15.527 10.465 1.00 65.56 100 TYR A N 1
ATOM 742 C CA . TYR A 1 100 ? -19.176 15.043 9.408 1.00 65.56 100 TYR A CA 1
ATOM 743 C C . TYR A 1 100 ? -20.281 14.085 9.867 1.00 65.56 100 TYR A C 1
ATOM 745 O O . TYR A 1 100 ? -21.201 13.869 9.080 1.00 65.56 100 TYR A O 1
ATOM 753 N N . ASP A 1 101 ? -20.183 13.501 11.071 1.00 65.62 101 ASP A N 1
ATOM 754 C CA . ASP A 1 101 ? -21.089 12.453 11.588 1.00 65.62 101 ASP A CA 1
ATOM 755 C C . ASP A 1 101 ? -21.494 11.439 10.491 1.00 65.62 101 ASP A C 1
ATOM 757 O O . ASP A 1 101 ? -22.659 11.110 10.248 1.00 65.62 101 ASP A O 1
ATOM 761 N N . ALA A 1 102 ? -20.503 11.041 9.685 1.00 64.44 102 ALA A N 1
ATOM 762 C CA . ALA A 1 102 ? -20.739 10.292 8.462 1.00 64.44 102 ALA A CA 1
ATOM 763 C C . ALA A 1 102 ? -20.818 8.788 8.734 1.00 64.44 102 ALA A C 1
ATOM 765 O O . ALA A 1 102 ? -20.153 8.242 9.614 1.00 64.44 102 ALA A O 1
ATOM 766 N N . LYS A 1 103 ? -21.573 8.075 7.887 1.00 65.25 103 LYS A N 1
ATOM 767 C CA . LYS A 1 103 ? -21.704 6.611 7.958 1.00 65.25 103 LYS A CA 1
ATOM 768 C C . LYS A 1 103 ? -20.325 5.935 7.959 1.00 65.25 103 LYS A C 1
ATOM 770 O O . LYS A 1 103 ? -19.560 6.076 7.003 1.00 65.25 103 LYS A O 1
ATOM 775 N N . VAL A 1 104 ? -20.090 5.094 8.969 1.00 66.75 104 VAL A N 1
ATOM 776 C CA . VAL A 1 104 ? -18.861 4.311 9.245 1.00 66.75 104 VAL A CA 1
ATOM 777 C C . VAL A 1 104 ? -18.315 3.544 8.023 1.00 66.75 104 VAL A C 1
ATOM 779 O O . VAL A 1 104 ? -17.120 3.269 7.918 1.00 66.75 104 VAL A O 1
ATOM 782 N N . LEU A 1 105 ? -19.176 3.234 7.049 1.00 68.94 105 LEU A N 1
ATOM 783 C CA . LEU A 1 105 ? -18.809 2.581 5.788 1.00 68.94 105 LEU A CA 1
ATOM 784 C C . LEU A 1 105 ? -17.821 3.392 4.933 1.00 68.94 105 LEU A C 1
ATOM 786 O O . LEU A 1 105 ? -16.897 2.806 4.370 1.00 68.94 105 LEU A O 1
ATOM 790 N N . TYR A 1 106 ? -17.972 4.718 4.845 1.00 69.31 106 TYR A N 1
ATOM 791 C CA . TYR A 1 106 ? -17.061 5.553 4.047 1.00 69.31 106 TYR A CA 1
ATOM 792 C C . TYR A 1 106 ? -15.651 5.581 4.645 1.00 69.31 106 TYR A C 1
ATOM 794 O O . TYR A 1 106 ? -14.661 5.549 3.914 1.00 69.31 106 TYR A O 1
ATOM 802 N N . LEU A 1 107 ? -15.570 5.537 5.976 1.00 67.88 107 LEU A N 1
ATOM 803 C CA . LEU A 1 107 ? -14.325 5.461 6.735 1.00 67.88 107 LEU A CA 1
ATOM 804 C C . LEU A 1 107 ? -13.538 4.187 6.441 1.00 67.88 107 LEU A C 1
ATOM 806 O O . LEU A 1 107 ? -12.337 4.251 6.185 1.00 67.88 107 LEU A O 1
ATOM 810 N N . ARG A 1 108 ? -14.225 3.040 6.394 1.00 71.44 108 ARG A N 1
ATOM 811 C CA . ARG A 1 108 ? -13.606 1.747 6.058 1.00 71.44 108 ARG A CA 1
ATOM 812 C C . ARG A 1 108 ? -13.032 1.736 4.644 1.00 71.44 108 ARG A C 1
ATOM 814 O O . ARG A 1 108 ? -11.913 1.277 4.439 1.00 71.44 108 ARG A O 1
ATOM 821 N N . VAL A 1 109 ? -13.772 2.268 3.672 1.00 74.69 109 VAL A N 1
ATOM 822 C CA . VAL A 1 109 ? -13.322 2.325 2.272 1.00 74.69 109 VAL A CA 1
ATOM 823 C C . VAL A 1 109 ? -12.107 3.242 2.128 1.00 74.69 109 VAL A C 1
ATOM 825 O O . VAL A 1 109 ? -11.121 2.864 1.494 1.00 74.69 109 VAL A O 1
ATOM 828 N N . PHE A 1 110 ? -12.128 4.410 2.771 1.00 74.31 110 PHE A N 1
ATOM 829 C CA . PHE A 1 110 ? -10.997 5.336 2.751 1.00 74.31 110 PHE A CA 1
ATOM 830 C C . PHE A 1 110 ? -9.756 4.729 3.422 1.00 74.31 110 PHE A C 1
ATOM 832 O O . PHE A 1 110 ? -8.658 4.796 2.868 1.00 74.31 110 PHE A O 1
ATOM 839 N N . ALA A 1 111 ? -9.942 4.044 4.554 1.00 72.50 111 ALA A N 1
ATOM 840 C CA . ALA A 1 111 ? -8.874 3.349 5.264 1.00 72.50 111 ALA A CA 1
ATOM 841 C C . ALA A 1 111 ? -8.285 2.154 4.493 1.00 72.50 111 ALA A C 1
ATOM 843 O O . ALA A 1 111 ? -7.147 1.771 4.750 1.00 72.50 111 ALA A O 1
ATOM 844 N N . LEU A 1 112 ? -9.014 1.592 3.523 1.00 75.94 112 LEU A N 1
ATOM 845 C CA . LEU A 1 112 ? -8.521 0.555 2.608 1.00 75.94 112 LEU A CA 1
ATOM 846 C C . LEU A 1 112 ? -7.778 1.133 1.400 1.00 75.94 112 LEU A C 1
ATOM 848 O O . LEU A 1 112 ? -6.759 0.580 0.988 1.00 75.94 112 LEU A O 1
ATOM 852 N N . LEU A 1 113 ? -8.275 2.227 0.824 1.00 78.69 113 LEU A N 1
ATOM 853 C CA . LEU A 1 113 ? -7.707 2.840 -0.381 1.00 78.69 113 LEU A CA 1
ATOM 854 C C . LEU A 1 113 ? -6.417 3.603 -0.103 1.00 78.69 113 LEU A C 1
ATOM 856 O O . LEU A 1 113 ? -5.511 3.587 -0.933 1.00 78.69 113 LEU A O 1
ATOM 860 N N . LEU A 1 114 ? -6.323 4.263 1.050 1.00 80.88 114 LEU A N 1
ATOM 861 C CA . LEU A 1 114 ? -5.199 5.137 1.351 1.00 80.88 114 LEU A CA 1
ATOM 862 C C . LEU A 1 114 ? -3.859 4.404 1.549 1.00 80.88 114 LEU A C 1
ATOM 864 O O . LEU A 1 114 ? -2.869 4.849 0.979 1.00 80.88 114 LEU A O 1
ATOM 868 N N . PRO A 1 115 ? -3.769 3.285 2.294 1.00 79.12 115 PRO A N 1
ATOM 869 C CA . PRO A 1 115 ? -2.494 2.611 2.559 1.00 79.12 115 PRO A CA 1
ATOM 870 C C . PRO A 1 115 ? -1.842 2.013 1.310 1.00 79.12 115 PRO A C 1
ATOM 872 O O . PRO A 1 115 ? -0.629 1.821 1.275 1.00 79.12 115 PRO A O 1
ATOM 875 N N . LEU A 1 116 ? -2.632 1.720 0.279 1.00 79.44 116 LEU A N 1
ATOM 876 C CA . LEU A 1 116 ? -2.211 1.010 -0.925 1.00 79.44 116 LEU A CA 1
ATOM 877 C C . LEU A 1 116 ? -1.165 1.787 -1.762 1.00 79.44 116 LEU A C 1
ATOM 879 O O . LEU A 1 116 ? -0.081 1.242 -2.003 1.00 79.44 116 LEU A O 1
ATOM 883 N N . PRO A 1 117 ? -1.393 3.059 -2.163 1.00 80.88 117 PRO A N 1
ATOM 884 C CA . PRO A 1 117 ? -0.382 3.859 -2.858 1.00 80.88 117 PRO A CA 1
ATOM 885 C C . PRO A 1 117 ? 0.852 4.129 -1.988 1.00 80.88 117 PRO A C 1
ATOM 887 O O . PRO A 1 117 ? 1.974 4.132 -2.500 1.00 80.88 117 PRO A O 1
ATOM 890 N N . PHE A 1 118 ? 0.674 4.300 -0.675 1.00 81.88 118 PHE A N 1
ATOM 891 C CA . PHE A 1 118 ? 1.791 4.524 0.242 1.00 81.88 118 PHE A CA 1
ATOM 892 C C . PHE A 1 118 ? 2.645 3.268 0.442 1.00 81.88 118 PHE A C 1
ATOM 894 O O . PHE A 1 118 ? 3.870 3.373 0.460 1.00 81.88 118 PHE A O 1
ATOM 901 N N . GLY A 1 119 ? 2.045 2.075 0.479 1.00 79.50 119 GLY A N 1
ATOM 902 C CA . GLY A 1 119 ? 2.762 0.798 0.490 1.00 79.50 119 GLY A CA 1
ATOM 903 C C . GLY A 1 119 ? 3.573 0.572 -0.789 1.00 79.50 119 GLY A C 1
ATOM 904 O O . GLY A 1 119 ? 4.719 0.119 -0.733 1.00 79.50 119 GLY A O 1
ATOM 905 N N . PHE A 1 120 ? 3.028 0.970 -1.943 1.00 80.00 120 PHE A N 1
ATOM 906 C CA . PHE A 1 120 ? 3.741 0.943 -3.224 1.00 80.00 120 PHE A CA 1
ATOM 907 C C . PHE A 1 120 ? 4.937 1.913 -3.241 1.00 80.00 120 PHE A C 1
ATOM 909 O O . PHE A 1 120 ? 6.051 1.531 -3.613 1.00 80.00 120 PHE A O 1
ATOM 916 N N . ALA A 1 121 ? 4.737 3.157 -2.795 1.00 80.38 121 ALA A N 1
ATOM 917 C CA . ALA A 1 121 ? 5.795 4.164 -2.708 1.00 80.38 121 ALA A CA 1
ATOM 918 C C . ALA A 1 121 ? 6.884 3.778 -1.690 1.00 80.38 121 ALA A C 1
ATOM 920 O O . ALA A 1 121 ? 8.078 3.921 -1.969 1.00 80.38 121 ALA A O 1
ATOM 921 N N . PHE A 1 122 ? 6.491 3.207 -0.550 1.00 80.38 122 PHE A N 1
ATOM 922 C CA . PHE A 1 122 ? 7.398 2.682 0.465 1.00 80.38 122 PHE A CA 1
ATOM 923 C C . PHE A 1 122 ? 8.282 1.562 -0.090 1.00 80.38 122 PHE A C 1
ATOM 925 O O . PHE A 1 122 ? 9.500 1.598 0.082 1.00 80.38 122 PHE A O 1
ATOM 932 N N . ALA A 1 123 ? 7.703 0.596 -0.809 1.00 77.44 123 ALA A N 1
ATOM 933 C CA . ALA A 1 123 ? 8.463 -0.495 -1.414 1.00 77.44 123 ALA A CA 1
ATOM 934 C C . ALA A 1 123 ? 9.502 0.019 -2.429 1.00 77.44 123 ALA A C 1
ATOM 936 O O . ALA A 1 123 ? 10.625 -0.497 -2.478 1.00 77.44 123 ALA A O 1
ATOM 937 N N . ARG A 1 124 ? 9.167 1.088 -3.166 1.00 76.31 124 ARG A N 1
ATOM 938 C CA . ARG A 1 124 ? 10.088 1.785 -4.074 1.00 76.31 124 ARG A CA 1
ATOM 939 C C . ARG A 1 124 ? 11.223 2.502 -3.341 1.00 76.31 124 ARG A C 1
ATOM 941 O O . ARG A 1 124 ? 12.363 2.437 -3.796 1.00 76.31 124 ARG A O 1
ATOM 948 N N . ALA A 1 125 ? 10.927 3.181 -2.234 1.00 74.50 125 ALA A N 1
ATOM 949 C CA . ALA A 1 125 ? 11.896 3.990 -1.491 1.00 74.50 125 ALA A CA 1
ATOM 950 C C . ALA A 1 125 ? 12.815 3.159 -0.577 1.00 74.50 125 ALA A C 1
ATOM 952 O O . ALA A 1 125 ? 14.013 3.429 -0.482 1.00 74.50 125 ALA A O 1
ATOM 953 N N . ALA A 1 126 ? 12.268 2.144 0.096 1.00 70.19 126 ALA A N 1
ATOM 954 C CA . ALA A 1 126 ? 12.970 1.386 1.126 1.00 70.19 126 ALA A CA 1
ATOM 955 C C . ALA A 1 126 ? 13.837 0.248 0.562 1.00 70.19 126 ALA A C 1
ATOM 957 O O . ALA A 1 126 ? 14.819 -0.134 1.200 1.00 70.19 126 ALA A O 1
ATOM 958 N N . ARG A 1 127 ? 13.479 -0.313 -0.609 1.00 70.38 127 ARG A N 1
ATOM 959 C CA . ARG A 1 127 ? 14.105 -1.512 -1.215 1.00 70.38 127 ARG A CA 1
ATOM 960 C C . ARG A 1 127 ? 14.326 -2.668 -0.217 1.00 70.38 127 ARG A C 1
ATOM 962 O O . ARG A 1 127 ? 15.271 -3.442 -0.346 1.00 70.38 127 ARG A O 1
ATOM 969 N N . LEU A 1 128 ? 13.461 -2.790 0.790 1.00 70.00 128 LEU A N 1
ATOM 970 C CA . LEU A 1 128 ? 13.556 -3.832 1.813 1.00 70.00 128 LEU A CA 1
ATOM 971 C C . LEU A 1 128 ? 13.137 -5.211 1.257 1.00 70.00 128 LEU A C 1
ATOM 973 O O . LEU A 1 128 ? 12.362 -5.301 0.293 1.00 70.00 128 LEU A O 1
ATOM 977 N N . PRO A 1 129 ? 13.620 -6.320 1.853 1.00 76.25 129 PRO A N 1
ATOM 978 C CA . PRO A 1 129 ? 13.063 -7.637 1.569 1.00 76.25 129 PRO A CA 1
ATOM 979 C C . PRO A 1 129 ? 11.587 -7.713 2.000 1.00 76.25 129 PRO A C 1
ATOM 981 O O . PRO A 1 129 ? 11.120 -6.915 2.809 1.00 76.25 129 PRO A O 1
ATOM 984 N N . LEU A 1 130 ? 10.836 -8.671 1.442 1.00 75.81 130 LEU A N 1
ATOM 985 C CA . LEU A 1 130 ? 9.391 -8.815 1.692 1.00 75.81 130 LEU A CA 1
ATOM 986 C C . LEU A 1 130 ? 9.059 -8.954 3.180 1.00 75.81 130 LEU A C 1
ATOM 988 O O . LEU A 1 130 ? 8.163 -8.277 3.665 1.00 75.81 130 LEU A O 1
ATOM 992 N N . LEU A 1 131 ? 9.810 -9.797 3.889 1.00 81.88 131 LEU A N 1
ATOM 993 C CA . LEU A 1 131 ? 9.580 -10.122 5.298 1.00 81.88 131 LEU A CA 1
ATOM 994 C C . LEU A 1 131 ? 9.538 -8.888 6.220 1.00 81.88 131 LEU A C 1
ATOM 996 O O . LEU A 1 131 ? 8.499 -8.664 6.840 1.00 81.88 131 LEU A O 1
ATOM 1000 N N . PRO A 1 132 ? 10.588 -8.042 6.293 1.00 82.31 132 PRO A N 1
ATOM 1001 C CA . PRO A 1 132 ? 10.537 -6.849 7.137 1.00 82.31 132 PRO A CA 1
ATOM 1002 C C . PRO A 1 132 ? 9.514 -5.819 6.649 1.00 82.31 132 PRO A C 1
ATOM 1004 O O . PRO A 1 132 ? 8.971 -5.087 7.466 1.00 82.31 132 PRO A O 1
ATOM 1007 N N . GLY A 1 133 ? 9.207 -5.776 5.346 1.00 80.62 133 GLY A N 1
ATOM 1008 C CA . GLY A 1 133 ? 8.142 -4.919 4.821 1.00 80.62 133 GLY A CA 1
ATOM 1009 C C . GLY A 1 133 ? 6.754 -5.323 5.326 1.00 80.62 133 GLY A C 1
ATOM 1010 O O . GLY A 1 133 ? 5.978 -4.462 5.723 1.00 80.62 133 GLY A O 1
ATOM 1011 N N . VAL A 1 134 ? 6.466 -6.627 5.369 1.00 83.56 134 VAL A N 1
ATOM 1012 C CA . VAL A 1 134 ? 5.218 -7.178 5.925 1.00 83.56 134 VAL A CA 1
ATOM 1013 C C . VAL A 1 134 ? 5.138 -6.945 7.433 1.00 83.56 134 VAL A C 1
ATOM 1015 O O . VAL A 1 134 ? 4.101 -6.517 7.930 1.00 83.56 134 VAL A O 1
ATOM 1018 N N . LEU A 1 135 ? 6.235 -7.174 8.161 1.00 87.12 135 LEU A N 1
ATOM 1019 C CA . LEU A 1 135 ? 6.275 -6.942 9.607 1.00 87.12 135 LEU A CA 1
ATOM 1020 C C . LEU A 1 135 ? 6.010 -5.467 9.942 1.00 87.12 135 LEU A C 1
ATOM 1022 O O . LEU A 1 135 ? 5.216 -5.161 10.828 1.00 87.12 135 LEU A O 1
ATOM 1026 N N . LEU A 1 136 ? 6.626 -4.553 9.190 1.00 84.44 136 LEU A N 1
ATOM 1027 C CA . LEU A 1 136 ? 6.419 -3.117 9.351 1.00 84.44 136 LEU A CA 1
ATOM 1028 C C . LEU A 1 136 ? 4.987 -2.701 8.988 1.00 84.44 136 LEU A C 1
ATOM 1030 O O . LEU A 1 136 ? 4.406 -1.878 9.685 1.00 84.44 136 LEU A O 1
ATOM 1034 N N . ALA A 1 137 ? 4.400 -3.295 7.945 1.00 83.44 137 ALA A N 1
ATOM 1035 C CA . ALA A 1 137 ? 3.004 -3.074 7.569 1.00 83.44 137 ALA A CA 1
ATOM 1036 C C . ALA A 1 137 ? 2.045 -3.414 8.714 1.00 83.44 137 ALA A C 1
ATOM 1038 O O . ALA A 1 137 ? 1.151 -2.635 9.039 1.00 83.44 137 ALA A O 1
ATOM 1039 N N . PHE A 1 138 ? 2.260 -4.569 9.346 1.00 87.69 138 PHE A N 1
ATOM 1040 C CA . PHE A 1 138 ? 1.455 -5.007 10.478 1.00 87.69 138 PHE A CA 1
ATOM 1041 C C . PHE A 1 138 ? 1.653 -4.094 11.690 1.00 87.69 138 PHE A C 1
ATOM 1043 O O . PHE A 1 138 ? 0.682 -3.697 12.325 1.00 87.69 138 PHE A O 1
ATOM 1050 N N . LEU A 1 139 ? 2.898 -3.690 11.966 1.00 88.25 139 LEU A N 1
ATOM 1051 C CA . LEU A 1 139 ? 3.217 -2.764 13.052 1.00 88.25 139 LEU A CA 1
ATOM 1052 C C . LEU A 1 139 ? 2.498 -1.422 12.866 1.00 88.25 139 LEU A C 1
ATOM 1054 O O . LEU A 1 139 ? 1.892 -0.927 13.810 1.00 88.25 139 LEU A O 1
ATOM 1058 N N . VAL A 1 140 ? 2.496 -0.870 11.650 1.00 85.75 140 VAL A N 1
ATOM 1059 C CA . VAL A 1 140 ? 1.763 0.364 11.320 1.00 85.75 140 VAL A CA 1
ATOM 1060 C C . VAL A 1 140 ? 0.261 0.186 11.463 1.00 85.75 140 VAL A C 1
ATOM 1062 O O . VAL A 1 140 ? -0.389 1.074 12.002 1.00 85.75 140 VAL A O 1
ATOM 1065 N N . ALA A 1 141 ? -0.296 -0.936 11.005 1.00 85.44 141 ALA A N 1
ATOM 1066 C CA . ALA A 1 141 ? -1.723 -1.202 11.138 1.00 85.44 141 ALA A CA 1
ATOM 1067 C C . ALA A 1 141 ? -2.140 -1.247 12.613 1.00 85.44 141 ALA A C 1
ATOM 1069 O O . ALA A 1 141 ? -3.078 -0.560 13.002 1.00 85.44 141 ALA A O 1
ATOM 1070 N N . VAL A 1 142 ? -1.392 -1.970 13.450 1.00 87.31 142 VAL A N 1
ATOM 1071 C CA . VAL A 1 142 ? -1.618 -2.010 14.901 1.00 87.31 142 VAL A CA 1
ATOM 1072 C C . VAL A 1 142 ? -1.506 -0.605 15.500 1.00 87.31 142 VAL A C 1
ATOM 1074 O O . VAL A 1 142 ? -2.420 -0.173 16.198 1.00 87.31 142 VAL A O 1
ATOM 1077 N N . LEU A 1 143 ? -0.451 0.150 15.171 1.00 87.69 143 LEU A N 1
ATOM 1078 C CA . LEU A 1 143 ? -0.282 1.532 15.637 1.00 87.69 143 LEU A CA 1
ATOM 1079 C C . LEU A 1 143 ? -1.441 2.445 15.218 1.00 87.69 143 LEU A C 1
ATOM 1081 O O . LEU A 1 143 ? -1.850 3.300 15.996 1.00 87.69 143 LEU A O 1
ATOM 1085 N N . ALA A 1 144 ? -1.971 2.272 14.006 1.00 84.62 144 ALA A N 1
ATOM 1086 C CA . ALA A 1 144 ? -3.089 3.055 13.497 1.00 84.62 144 ALA A CA 1
ATOM 1087 C C . ALA A 1 144 ? -4.363 2.792 14.297 1.00 84.62 144 ALA A C 1
ATOM 1089 O O . ALA A 1 144 ? -5.009 3.744 14.730 1.00 84.62 144 ALA A O 1
ATOM 1090 N N . VAL A 1 145 ? -4.703 1.523 14.542 1.00 83.62 145 VAL A N 1
ATOM 1091 C CA . VAL A 1 145 ? -5.922 1.177 15.287 1.00 83.62 145 VAL A CA 1
ATOM 1092 C C . VAL A 1 145 ? -5.804 1.591 16.758 1.00 83.62 145 VAL A C 1
ATOM 1094 O O . VAL A 1 145 ? -6.734 2.191 17.295 1.00 83.62 145 VAL A O 1
ATOM 1097 N N . PHE A 1 146 ? -4.644 1.387 17.392 1.00 84.12 146 PHE A N 1
ATOM 1098 C CA . PHE A 1 146 ? -4.387 1.917 18.737 1.00 84.12 146 PHE A CA 1
ATOM 1099 C C . PHE A 1 146 ? -4.430 3.449 18.779 1.00 84.12 146 PHE A C 1
ATOM 1101 O O . PHE A 1 146 ? -4.936 4.017 19.740 1.00 84.12 146 PHE A O 1
ATOM 1108 N N . GLY A 1 147 ? -3.938 4.130 17.742 1.00 82.12 147 GLY A N 1
ATOM 1109 C CA . GLY A 1 147 ? -4.027 5.585 17.628 1.00 82.12 147 GLY A CA 1
ATOM 1110 C C . GLY A 1 147 ? -5.472 6.073 17.525 1.00 82.12 147 GLY A C 1
ATOM 1111 O O . GLY A 1 147 ? -5.842 7.026 18.205 1.00 82.12 147 GLY A O 1
ATOM 1112 N N . MET A 1 148 ? -6.306 5.393 16.732 1.00 78.81 148 MET A N 1
ATOM 1113 C CA . MET A 1 148 ? -7.735 5.701 16.626 1.00 78.81 148 MET A CA 1
ATOM 1114 C C . MET A 1 148 ? -8.457 5.509 17.966 1.00 78.81 148 MET A C 1
ATOM 1116 O O . MET A 1 148 ? -9.158 6.426 18.388 1.00 78.81 148 MET A O 1
ATOM 1120 N N . SER A 1 149 ? -8.236 4.382 18.661 1.00 79.88 149 SER A N 1
ATOM 1121 C CA . SER A 1 149 ? -8.832 4.135 19.989 1.00 79.88 149 SER A CA 1
ATOM 1122 C C . SER A 1 149 ? -8.302 5.110 21.050 1.00 79.88 149 SER A C 1
ATOM 1124 O O . SER A 1 149 ? -9.046 5.566 21.917 1.00 79.88 149 SER A O 1
ATOM 1126 N N . GLY A 1 150 ? -7.028 5.494 20.944 1.00 81.12 150 GLY A N 1
ATOM 1127 C CA . GLY A 1 150 ? -6.385 6.480 21.805 1.00 81.12 150 GLY A CA 1
ATOM 1128 C C . GLY A 1 150 ? -7.045 7.851 21.742 1.00 81.12 150 GLY A C 1
ATOM 1129 O O . GLY A 1 150 ? -7.328 8.456 22.775 1.00 81.12 150 GLY A O 1
ATOM 1130 N N . ILE A 1 151 ? -7.319 8.324 20.526 1.00 78.25 151 ILE A N 1
ATOM 1131 C CA . ILE A 1 151 ? -7.971 9.616 20.294 1.00 78.25 151 ILE A CA 1
ATOM 1132 C C . ILE A 1 151 ? -9.397 9.599 20.853 1.00 78.25 151 ILE A C 1
ATOM 1134 O O . ILE A 1 151 ? -9.773 10.531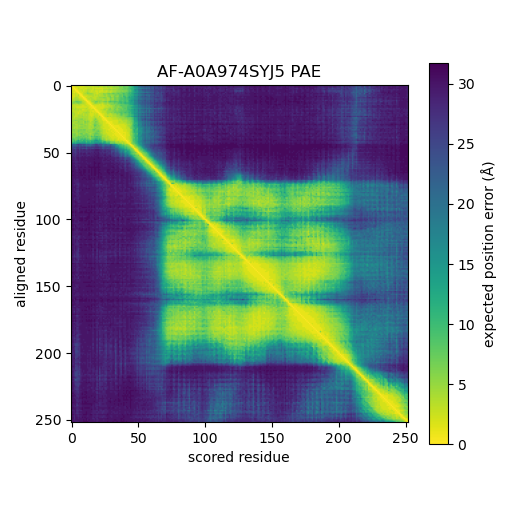 21.560 1.00 78.25 151 ILE A O 1
ATOM 1138 N N . THR A 1 152 ? -10.173 8.542 20.599 1.00 75.69 152 THR A N 1
ATOM 1139 C CA . THR A 1 152 ? -11.556 8.441 21.096 1.00 75.69 152 THR A CA 1
ATOM 1140 C C . THR A 1 152 ? -11.613 8.317 22.615 1.00 75.69 152 THR A C 1
ATOM 1142 O O . THR A 1 152 ? -12.414 8.988 23.254 1.00 75.69 152 THR A O 1
ATOM 1145 N N . ALA A 1 153 ? -10.715 7.546 23.231 1.00 79.44 153 ALA A N 1
ATOM 1146 C CA . ALA A 1 153 ? -10.655 7.438 24.687 1.00 79.44 153 ALA A CA 1
ATOM 1147 C C . ALA A 1 153 ? -10.284 8.767 25.362 1.00 79.44 153 ALA A C 1
ATOM 1149 O O . ALA A 1 153 ? -10.797 9.085 26.436 1.00 79.44 153 ALA A O 1
ATOM 1150 N N . TRP A 1 154 ? -9.410 9.560 24.732 1.00 78.62 154 TRP A N 1
ATOM 1151 C CA . TRP A 1 154 ? -9.042 10.877 25.247 1.00 78.62 154 TRP A CA 1
ATOM 1152 C C . TRP A 1 154 ? -10.187 11.892 25.140 1.00 78.62 154 TRP A C 1
ATOM 1154 O O . TRP A 1 154 ? -10.377 12.682 26.065 1.00 78.62 154 TRP A O 1
ATOM 1164 N N . LEU A 1 155 ? -10.963 11.855 24.052 1.00 76.62 155 LEU A N 1
ATOM 1165 C CA . LEU A 1 155 ? -12.099 12.758 23.843 1.00 76.62 155 LEU A CA 1
ATOM 1166 C C . LEU A 1 155 ? -13.313 12.375 24.702 1.00 76.62 155 LEU A C 1
ATOM 1168 O O . LEU A 1 155 ? -13.848 13.224 25.413 1.00 76.62 155 LEU A O 1
ATOM 1172 N N . ASP A 1 156 ? -13.710 11.103 24.681 1.00 73.81 156 ASP A N 1
ATOM 1173 C CA . ASP A 1 156 ? -14.977 10.644 25.262 1.00 73.81 156 ASP A CA 1
ATOM 1174 C C . ASP A 1 156 ? -14.831 10.121 26.703 1.00 73.81 156 ASP A C 1
ATOM 1176 O O . ASP A 1 156 ? -15.815 9.735 27.332 1.00 73.81 156 ASP A O 1
ATOM 1180 N N . LYS A 1 157 ? -13.607 10.116 27.258 1.00 70.88 157 LYS A N 1
ATOM 1181 C CA . LYS A 1 157 ? -13.269 9.572 28.593 1.00 70.88 157 LYS A CA 1
ATOM 1182 C C . LYS A 1 157 ? -13.734 8.125 28.807 1.00 70.88 157 LYS A C 1
ATOM 1184 O O . LYS A 1 157 ? -13.976 7.698 29.936 1.00 70.88 157 LYS A O 1
ATOM 1189 N N . VAL A 1 158 ? -13.842 7.370 27.721 1.00 72.62 158 VAL A N 1
ATOM 1190 C CA . VAL A 1 158 ? -14.154 5.940 27.724 1.00 72.62 158 VAL A CA 1
ATOM 1191 C C . VAL A 1 158 ? -12.871 5.113 27.857 1.00 72.62 158 VAL A C 1
ATOM 1193 O O . VAL A 1 158 ? -11.784 5.595 27.521 1.00 72.62 158 VAL A O 1
ATOM 1196 N N . PRO A 1 159 ? -12.951 3.876 28.376 1.00 74.88 159 PRO A N 1
ATOM 1197 C CA . PRO A 1 159 ? -11.788 3.004 28.493 1.00 74.88 159 PRO A CA 1
ATOM 1198 C C . PRO A 1 159 ? -11.119 2.759 27.130 1.00 74.88 159 PRO A C 1
ATOM 1200 O O . PRO A 1 159 ? -11.774 2.443 26.146 1.00 74.88 159 PRO A O 1
ATOM 1203 N N . LEU A 1 160 ? -9.784 2.858 27.104 1.00 69.88 160 LEU A N 1
ATOM 1204 C CA . LEU A 1 160 ? -8.937 2.587 25.928 1.00 69.88 160 LEU A CA 1
ATOM 1205 C C . LEU A 1 160 ? -9.036 1.143 25.415 1.00 69.88 160 LEU A C 1
ATOM 1207 O O . LEU A 1 160 ? -8.700 0.870 24.262 1.00 69.88 160 LEU A O 1
ATOM 1211 N N . TRP A 1 161 ? -9.409 0.221 26.303 1.00 71.25 161 TRP A N 1
ATOM 1212 C CA . TRP A 1 161 ? -9.343 -1.214 26.069 1.00 71.25 161 TRP A CA 1
ATOM 1213 C C . TRP A 1 161 ? -10.719 -1.756 25.657 1.00 71.25 161 TRP A C 1
ATOM 1215 O O . TRP A 1 161 ? -11.678 -1.503 26.392 1.00 71.25 161 TRP A O 1
ATOM 1225 N N . PRO A 1 162 ? -10.821 -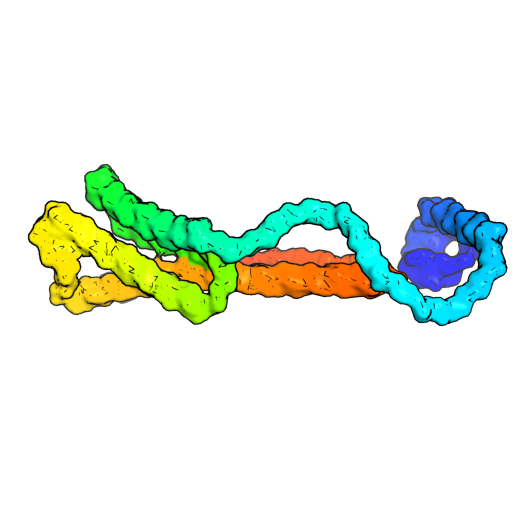2.511 24.543 1.00 71.25 162 PRO A N 1
ATOM 1226 C CA . PRO A 1 162 ? -12.081 -3.114 24.107 1.00 71.25 162 PRO A CA 1
ATOM 1227 C C . PRO A 1 162 ? -12.578 -4.092 25.174 1.00 71.25 162 PRO A C 1
ATOM 1229 O O . PRO A 1 162 ? -11.836 -4.989 25.587 1.00 71.25 162 PRO A O 1
ATOM 1232 N N . GLN A 1 163 ? -13.800 -3.898 25.662 1.00 75.31 163 GLN A N 1
ATOM 1233 C CA . GLN A 1 163 ? -14.329 -4.675 26.788 1.00 75.31 163 GLN A CA 1
ATOM 1234 C C . GLN A 1 163 ? -15.076 -5.920 26.321 1.00 75.31 163 GLN A C 1
ATOM 1236 O O . GLN A 1 163 ? -15.020 -6.955 26.988 1.00 75.31 163 GLN A O 1
ATOM 1241 N N . ASP A 1 164 ? -15.697 -5.850 25.145 1.00 81.88 164 ASP A N 1
ATOM 1242 C CA . ASP A 1 164 ? -16.500 -6.937 24.609 1.00 81.88 164 ASP A CA 1
ATOM 1243 C C . ASP A 1 164 ? -15.739 -7.793 23.591 1.00 81.88 164 ASP A C 1
ATOM 1245 O O . ASP A 1 164 ? -14.941 -7.321 22.778 1.00 81.88 164 ASP A O 1
ATOM 1249 N N . ALA A 1 165 ? -16.054 -9.092 23.563 1.00 82.06 165 ALA A N 1
ATOM 1250 C CA . ALA A 1 165 ? -15.493 -10.022 22.580 1.00 82.06 165 ALA A CA 1
ATOM 1251 C C . ALA A 1 165 ? -15.843 -9.638 21.128 1.00 82.06 165 ALA A C 1
ATOM 1253 O O . ALA A 1 165 ? -15.133 -10.024 20.198 1.00 82.06 165 ALA A O 1
ATOM 1254 N N . VAL A 1 166 ? -16.931 -8.888 20.934 1.00 81.31 166 VAL A N 1
ATOM 1255 C CA . VAL A 1 166 ? -17.336 -8.337 19.635 1.00 81.31 166 VAL A CA 1
ATOM 1256 C C . VAL A 1 166 ? -16.411 -7.187 19.233 1.00 81.31 166 VAL A C 1
ATOM 1258 O O . VAL A 1 166 ? -15.852 -7.222 18.140 1.00 81.31 166 VAL A O 1
ATOM 1261 N N . GLU A 1 167 ? -16.147 -6.240 20.134 1.00 74.88 167 GLU A N 1
ATOM 1262 C CA . GLU A 1 167 ? -15.245 -5.106 19.885 1.00 74.88 167 GLU A CA 1
ATOM 1263 C C . GLU A 1 167 ? -13.817 -5.564 19.567 1.00 74.88 167 GLU A C 1
ATOM 1265 O O . GLU A 1 167 ? -13.173 -5.042 18.658 1.00 74.88 167 GLU A O 1
ATOM 1270 N N . VAL A 1 168 ? -13.326 -6.595 20.265 1.00 83.38 168 VAL A N 1
ATOM 1271 C CA . VAL A 1 168 ? -12.007 -7.186 19.985 1.00 83.38 168 VAL A CA 1
ATOM 1272 C C . VAL A 1 168 ? -11.951 -7.782 18.575 1.00 83.38 168 VAL A C 1
ATOM 1274 O O . VAL A 1 168 ? -10.938 -7.641 17.888 1.00 83.38 168 VAL A O 1
ATOM 1277 N N . ARG A 1 169 ? -13.022 -8.443 18.116 1.00 83.50 169 ARG A N 1
ATOM 1278 C CA . ARG A 1 169 ? -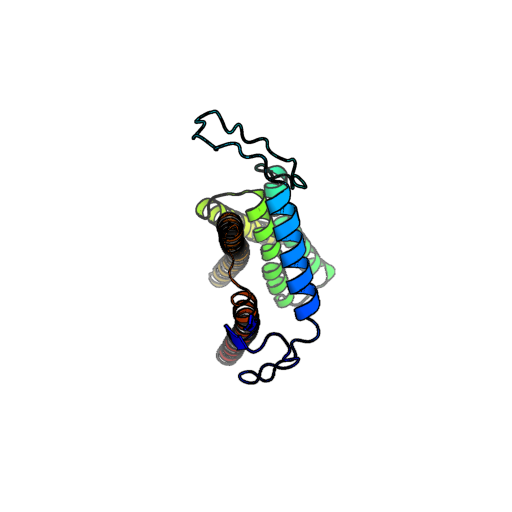13.079 -8.996 16.753 1.00 83.50 169 ARG A CA 1
ATOM 1279 C C . ARG A 1 169 ? -13.059 -7.888 15.715 1.00 83.50 169 ARG A C 1
ATOM 1281 O O . ARG A 1 169 ? -12.257 -7.961 14.788 1.00 83.50 169 ARG A O 1
ATOM 1288 N N . GLU A 1 170 ? -13.860 -6.847 15.908 1.00 80.44 170 GLU A N 1
ATOM 1289 C CA . GLU A 1 170 ? -13.865 -5.691 15.014 1.00 80.44 170 GLU A CA 1
ATOM 1290 C C . GLU A 1 170 ? -12.488 -5.019 14.963 1.00 80.44 170 GLU A C 1
ATOM 1292 O O . GLU A 1 170 ? -11.988 -4.728 13.878 1.00 80.44 170 GLU A O 1
ATOM 1297 N N . PHE A 1 171 ? -11.821 -4.856 16.108 1.00 83.44 171 PHE A N 1
ATOM 1298 C CA . PHE A 1 171 ? -10.469 -4.301 16.191 1.00 83.44 171 PHE A CA 1
ATOM 1299 C C . PHE A 1 171 ? -9.460 -5.108 15.360 1.00 83.44 171 PHE A C 1
ATOM 1301 O O . PHE A 1 171 ? -8.679 -4.542 14.588 1.00 83.44 171 PHE A O 1
ATOM 1308 N N . ILE A 1 172 ? -9.486 -6.438 15.489 1.00 85.88 172 ILE A N 1
ATOM 1309 C CA . ILE A 1 172 ? -8.592 -7.338 14.751 1.00 85.88 172 ILE A CA 1
ATOM 1310 C C . ILE A 1 172 ? -8.912 -7.314 13.254 1.00 85.88 172 ILE A C 1
ATOM 1312 O O . ILE A 1 172 ? -7.989 -7.240 12.442 1.00 85.88 172 ILE A O 1
ATOM 1316 N N . GLU A 1 173 ? -10.189 -7.339 12.873 1.00 85.25 173 GLU A N 1
ATOM 1317 C CA . GLU A 1 173 ? -10.617 -7.238 11.473 1.00 85.25 173 GLU A CA 1
ATOM 1318 C C . GLU A 1 173 ? -10.153 -5.923 10.839 1.00 85.25 173 GLU A C 1
ATOM 1320 O O . GLU A 1 173 ? -9.626 -5.915 9.721 1.00 85.25 173 GLU A O 1
ATOM 1325 N N . PHE A 1 174 ? -10.269 -4.815 11.571 1.00 82.88 174 PHE A N 1
ATOM 1326 C CA . PHE A 1 174 ? -9.790 -3.512 11.127 1.00 82.88 174 PHE A CA 1
ATOM 1327 C C . PHE A 1 174 ? -8.275 -3.496 10.934 1.00 82.88 174 PHE A C 1
ATOM 1329 O O . PHE A 1 174 ? -7.806 -3.129 9.853 1.00 82.88 174 PHE A O 1
ATOM 1336 N N . ALA A 1 175 ? -7.506 -3.949 11.925 1.00 86.50 175 ALA A N 1
ATOM 1337 C CA . ALA A 1 175 ? -6.051 -4.024 11.822 1.00 86.50 175 ALA A CA 1
ATOM 1338 C C . ALA A 1 175 ? -5.613 -4.929 10.657 1.00 86.50 175 ALA A C 1
ATOM 1340 O O . ALA A 1 175 ? -4.732 -4.562 9.873 1.00 86.50 175 ALA A O 1
ATOM 1341 N N . ALA A 1 176 ? -6.268 -6.081 10.490 1.00 87.50 176 ALA A N 1
ATOM 1342 C CA . ALA A 1 176 ? -5.998 -7.010 9.401 1.00 87.50 176 ALA A CA 1
ATOM 1343 C C . ALA A 1 176 ? -6.283 -6.381 8.031 1.00 87.50 176 ALA A C 1
ATOM 1345 O O . ALA A 1 176 ? -5.465 -6.521 7.123 1.00 87.50 176 ALA A O 1
ATOM 1346 N N . SER A 1 177 ? -7.387 -5.644 7.877 1.00 87.56 177 SER A N 1
ATOM 1347 C CA . SER A 1 177 ? -7.747 -4.992 6.610 1.00 87.56 177 SER A CA 1
ATOM 1348 C C . SER A 1 177 ? -6.720 -3.937 6.171 1.00 87.56 177 SER A C 1
ATOM 1350 O O . SER A 1 177 ? -6.278 -3.946 5.018 1.00 87.56 177 SER A O 1
ATOM 1352 N N . ILE A 1 178 ? -6.265 -3.085 7.099 1.00 86.06 178 ILE A N 1
ATOM 1353 C CA . ILE A 1 178 ? -5.247 -2.053 6.847 1.00 86.06 178 ILE A CA 1
ATOM 1354 C C . ILE A 1 178 ? -3.906 -2.715 6.512 1.00 86.06 178 ILE A C 1
ATOM 1356 O O . ILE A 1 178 ? -3.259 -2.360 5.522 1.00 86.06 178 ILE A O 1
ATOM 1360 N N . GLY A 1 179 ? -3.511 -3.721 7.300 1.00 86.75 179 GLY A N 1
ATOM 1361 C CA . GLY A 1 179 ? -2.281 -4.478 7.085 1.00 86.75 179 GLY A CA 1
ATOM 1362 C C . GLY A 1 179 ? -2.260 -5.169 5.722 1.00 86.75 179 GLY A C 1
ATOM 1363 O O . GLY A 1 179 ? -1.296 -5.019 4.971 1.00 86.75 179 GLY A O 1
ATOM 1364 N N . LEU A 1 180 ? -3.337 -5.869 5.355 1.00 86.44 180 LEU A N 1
ATOM 1365 C CA . LEU A 1 180 ? -3.466 -6.556 4.068 1.00 86.44 180 LEU A CA 1
ATOM 1366 C C . LEU A 1 180 ? -3.443 -5.583 2.886 1.00 86.44 180 LEU A C 1
ATOM 1368 O O . LEU A 1 180 ? -2.780 -5.875 1.890 1.00 86.44 180 LEU A O 1
ATOM 1372 N N . SER A 1 181 ? -4.094 -4.420 2.984 1.00 86.25 181 SER A N 1
ATOM 1373 C CA . SER A 1 181 ? -4.035 -3.397 1.930 1.00 86.25 181 SER A CA 1
ATOM 1374 C C . SER A 1 181 ? -2.606 -2.893 1.706 1.00 86.25 181 SER A C 1
ATOM 1376 O O . SER A 1 181 ? -2.113 -2.857 0.574 1.00 86.25 181 SER A O 1
ATOM 1378 N N . PHE A 1 182 ? -1.881 -2.600 2.788 1.00 84.94 182 PHE A N 1
ATOM 1379 C CA . PHE A 1 182 ? -0.492 -2.160 2.690 1.00 84.94 182 PHE A CA 1
ATOM 1380 C C . PHE A 1 182 ? 0.411 -3.262 2.112 1.00 84.94 182 PHE A C 1
ATOM 1382 O O . PHE A 1 182 ? 1.172 -3.012 1.175 1.00 84.94 182 PHE A O 1
ATOM 1389 N N . ILE A 1 183 ? 0.275 -4.507 2.589 1.00 86.25 183 ILE A N 1
ATOM 1390 C CA . ILE A 1 183 ? 0.986 -5.682 2.052 1.00 86.25 183 ILE A CA 1
ATOM 1391 C C . ILE A 1 183 ? 0.697 -5.862 0.557 1.00 86.25 183 ILE A C 1
ATOM 1393 O O . ILE A 1 183 ? 1.613 -6.153 -0.216 1.00 86.25 183 ILE A O 1
ATOM 1397 N N . THR A 1 184 ? -0.546 -5.638 0.132 1.00 85.75 184 THR A N 1
ATOM 1398 C CA . THR A 1 184 ? -0.948 -5.693 -1.279 1.00 85.75 184 THR A CA 1
ATOM 1399 C C . THR A 1 184 ? -0.198 -4.645 -2.104 1.00 85.75 184 THR A C 1
ATOM 1401 O O . THR A 1 184 ? 0.334 -4.974 -3.165 1.00 85.75 184 THR A O 1
ATOM 1404 N N . GLY A 1 185 ? -0.042 -3.420 -1.590 1.00 83.31 185 GLY A N 1
ATOM 1405 C CA . GLY A 1 185 ? 0.790 -2.379 -2.205 1.00 83.31 185 GLY A CA 1
ATOM 1406 C C . GLY A 1 185 ? 2.264 -2.787 -2.362 1.00 83.31 185 GLY A C 1
ATOM 1407 O O . GLY A 1 185 ? 2.850 -2.592 -3.433 1.00 83.31 185 GLY A O 1
ATOM 1408 N N . LEU A 1 186 ? 2.858 -3.430 -1.345 1.00 83.94 186 LEU A N 1
ATOM 1409 C CA . LEU A 1 186 ? 4.224 -3.974 -1.434 1.00 83.94 186 LEU A CA 1
ATOM 1410 C C . LEU A 1 186 ? 4.341 -5.095 -2.474 1.00 83.94 186 LEU A C 1
ATOM 1412 O O . LEU A 1 186 ? 5.316 -5.146 -3.233 1.00 83.94 186 LEU A O 1
ATOM 1416 N N . TRP A 1 187 ? 3.381 -6.019 -2.491 1.00 83.75 187 TRP A N 1
ATOM 1417 C CA . TRP A 1 187 ? 3.378 -7.149 -3.416 1.00 83.75 187 TRP A CA 1
ATOM 1418 C C . TRP A 1 187 ? 3.247 -6.674 -4.863 1.00 83.75 187 TRP A C 1
ATOM 1420 O O . TRP A 1 187 ? 4.020 -7.103 -5.724 1.00 83.75 187 TRP A O 1
ATOM 1430 N N . LEU A 1 188 ? 2.351 -5.714 -5.109 1.00 83.75 188 LEU A N 1
ATOM 1431 C CA . LEU A 1 188 ? 2.127 -5.118 -6.421 1.00 83.75 188 LEU A CA 1
ATOM 1432 C C . LEU A 1 188 ? 3.382 -4.412 -6.948 1.00 83.75 188 LEU A C 1
ATOM 1434 O O . LEU A 1 188 ? 3.743 -4.600 -8.112 1.00 83.75 188 LEU A O 1
ATOM 1438 N N . PHE A 1 189 ? 4.100 -3.674 -6.093 1.00 81.38 189 PHE A N 1
ATOM 1439 C CA . PHE A 1 189 ? 5.374 -3.057 -6.472 1.00 81.38 189 PHE A CA 1
ATOM 1440 C C . PHE A 1 189 ? 6.398 -4.101 -6.919 1.00 81.38 189 PHE A C 1
ATOM 1442 O O . PHE A 1 189 ? 7.005 -3.959 -7.976 1.00 81.38 189 PHE A O 1
ATOM 1449 N N . ARG A 1 190 ? 6.574 -5.185 -6.157 1.00 78.31 190 ARG A N 1
ATOM 1450 C CA . ARG A 1 190 ? 7.566 -6.221 -6.491 1.00 78.31 190 ARG A CA 1
ATOM 1451 C C . ARG A 1 190 ? 7.183 -7.030 -7.717 1.00 78.31 190 ARG A C 1
ATOM 1453 O O . ARG A 1 190 ? 8.063 -7.438 -8.473 1.00 78.31 190 ARG A O 1
ATOM 1460 N N . TRP A 1 191 ? 5.896 -7.300 -7.904 1.00 80.88 191 TRP A N 1
ATOM 1461 C CA . TRP A 1 191 ? 5.406 -7.949 -9.112 1.00 80.88 191 TRP A CA 1
ATOM 1462 C C . TRP A 1 191 ? 5.664 -7.071 -10.341 1.00 80.88 191 TRP A C 1
ATOM 1464 O O . TRP A 1 191 ? 6.196 -7.564 -11.337 1.00 80.88 191 TRP A O 1
ATOM 1474 N N . SER A 1 192 ? 5.391 -5.768 -10.230 1.00 80.12 192 SER A N 1
ATOM 1475 C CA . SER A 1 192 ? 5.678 -4.777 -11.268 1.00 80.12 192 SER A CA 1
ATOM 1476 C C . SER A 1 192 ? 7.180 -4.661 -11.551 1.00 80.12 192 SER A C 1
ATOM 1478 O O . SER A 1 192 ? 7.595 -4.849 -12.689 1.00 80.12 192 SER A O 1
ATOM 1480 N N . ASP A 1 193 ? 8.025 -4.485 -10.532 1.00 77.69 193 ASP A N 1
ATOM 1481 C CA . ASP A 1 193 ? 9.483 -4.360 -10.689 1.00 77.69 193 ASP A CA 1
ATOM 1482 C C . ASP A 1 193 ? 10.102 -5.617 -11.324 1.00 77.69 193 ASP A C 1
ATOM 1484 O O . ASP A 1 193 ? 10.908 -5.528 -12.247 1.00 77.69 193 ASP A O 1
ATOM 1488 N N . ARG A 1 194 ? 9.644 -6.819 -10.942 1.00 73.31 194 ARG A N 1
ATOM 1489 C CA . ARG A 1 194 ? 10.061 -8.074 -11.596 1.00 73.31 194 ARG A CA 1
ATOM 1490 C C . ARG A 1 194 ? 9.635 -8.145 -13.061 1.00 73.31 194 ARG A C 1
ATOM 1492 O O . ARG A 1 194 ? 10.384 -8.675 -13.882 1.00 73.31 194 ARG A O 1
ATOM 1499 N N . ARG A 1 195 ? 8.436 -7.662 -13.398 1.00 72.44 195 ARG A N 1
ATOM 1500 C CA . ARG A 1 195 ? 7.932 -7.613 -14.781 1.00 72.44 195 ARG A CA 1
ATOM 1501 C C . ARG A 1 195 ? 8.740 -6.615 -15.605 1.00 72.44 195 ARG A C 1
ATOM 1503 O O . ARG A 1 195 ? 9.197 -6.985 -16.682 1.00 72.44 195 ARG A O 1
ATOM 1510 N N . PHE A 1 196 ? 8.986 -5.420 -15.075 1.00 71.69 196 PHE A N 1
ATOM 1511 C CA . PHE A 1 196 ? 9.798 -4.390 -15.717 1.00 71.69 196 PHE A CA 1
ATOM 1512 C C . PHE A 1 196 ? 11.251 -4.829 -15.903 1.00 71.69 196 PHE A C 1
ATOM 1514 O O . PHE A 1 196 ? 11.773 -4.684 -17.003 1.00 71.69 196 PHE A O 1
ATOM 1521 N N . GLN A 1 197 ? 11.885 -5.450 -14.904 1.00 69.25 197 GLN A N 1
ATOM 1522 C CA . GLN A 1 197 ? 13.251 -5.963 -15.044 1.00 69.25 197 GLN A CA 1
ATOM 1523 C C . GLN A 1 197 ? 13.349 -7.105 -16.054 1.00 69.25 197 GLN A C 1
ATOM 1525 O O . GLN A 1 197 ? 14.256 -7.099 -16.880 1.00 69.25 197 GLN A O 1
ATOM 1530 N N . LYS A 1 198 ? 12.407 -8.061 -16.059 1.00 69.19 198 LYS A N 1
ATOM 1531 C CA . LYS A 1 198 ? 12.368 -9.107 -17.098 1.00 69.19 198 LYS A CA 1
ATOM 1532 C C . LYS A 1 198 ? 12.176 -8.510 -18.491 1.00 69.19 198 LYS A C 1
ATOM 1534 O O . LYS A 1 198 ? 12.810 -8.972 -19.433 1.00 69.19 198 LYS A O 1
ATOM 1539 N N . HIS A 1 199 ? 11.337 -7.483 -18.616 1.00 69.44 199 HIS A N 1
ATOM 1540 C CA . HIS A 1 199 ? 11.098 -6.796 -19.882 1.00 69.44 199 HIS A CA 1
ATOM 1541 C C . HIS A 1 199 ? 12.335 -6.009 -20.341 1.00 69.44 199 HIS A C 1
ATOM 1543 O O . HIS A 1 199 ? 12.724 -6.106 -21.498 1.00 69.44 199 HIS A O 1
ATOM 1549 N N . GLN A 1 200 ? 13.022 -5.309 -19.435 1.00 68.81 200 GLN A N 1
ATOM 1550 C CA . GLN A 1 200 ? 14.282 -4.628 -19.734 1.00 68.81 200 GLN A CA 1
ATOM 1551 C C . GLN A 1 200 ? 15.409 -5.606 -20.068 1.00 68.81 200 GLN A C 1
ATOM 1553 O O . GLN A 1 200 ? 16.161 -5.349 -20.996 1.00 68.81 200 GLN A O 1
ATOM 1558 N N . GLN A 1 201 ? 15.519 -6.743 -19.376 1.00 69.94 201 GLN A N 1
ATOM 1559 C CA . GLN A 1 201 ? 16.487 -7.793 -19.707 1.00 69.94 201 GLN A CA 1
ATOM 1560 C C . GLN A 1 201 ? 16.174 -8.455 -21.049 1.00 69.94 201 GLN A C 1
ATOM 1562 O O . GLN A 1 201 ? 17.096 -8.784 -21.786 1.00 69.94 201 GLN A O 1
ATOM 1567 N N . PHE A 1 202 ? 14.897 -8.632 -21.389 1.00 70.94 202 PHE A N 1
ATOM 1568 C CA . PHE A 1 202 ? 14.472 -9.109 -22.702 1.00 70.94 202 PHE A CA 1
ATOM 1569 C C . PHE A 1 202 ? 14.827 -8.101 -23.801 1.00 70.94 202 PHE A C 1
ATOM 1571 O O . PHE A 1 202 ? 15.440 -8.486 -24.788 1.00 70.94 202 PHE A O 1
ATOM 1578 N N . LEU A 1 203 ? 14.552 -6.808 -23.596 1.00 68.94 203 LEU A N 1
ATOM 1579 C CA . LEU A 1 203 ? 14.938 -5.736 -24.520 1.00 68.94 203 LEU A CA 1
ATOM 1580 C C . LEU A 1 203 ? 16.460 -5.560 -24.623 1.00 68.94 203 LEU A C 1
ATOM 1582 O O . LEU A 1 203 ? 16.971 -5.327 -25.711 1.00 68.94 203 LEU A O 1
ATOM 1586 N N . ALA A 1 204 ? 17.201 -5.700 -23.522 1.00 67.56 204 ALA A N 1
ATOM 1587 C CA . ALA A 1 204 ? 18.660 -5.655 -23.517 1.00 67.56 204 ALA A CA 1
ATOM 1588 C C . ALA A 1 204 ? 19.248 -6.868 -24.244 1.00 67.56 204 ALA A C 1
ATOM 1590 O O . ALA A 1 204 ? 20.122 -6.690 -25.082 1.00 67.56 204 ALA A O 1
ATOM 1591 N N . ARG A 1 205 ? 18.716 -8.076 -24.009 1.00 66.81 205 ARG A N 1
ATOM 1592 C CA . ARG A 1 205 ? 19.082 -9.286 -24.759 1.00 66.81 205 ARG A CA 1
ATOM 1593 C C . ARG A 1 205 ? 18.730 -9.172 -26.233 1.00 66.81 205 ARG A C 1
ATOM 1595 O O . ARG A 1 205 ? 19.517 -9.620 -27.048 1.00 66.81 205 ARG A O 1
ATOM 1602 N N . LEU A 1 206 ? 17.605 -8.550 -26.580 1.00 64.88 206 LEU A N 1
ATOM 1603 C CA . LEU A 1 206 ? 17.235 -8.237 -27.961 1.00 64.88 206 LEU A CA 1
ATOM 1604 C C . LEU A 1 206 ? 18.108 -7.144 -28.575 1.00 64.88 206 LEU A C 1
ATOM 1606 O O . LEU A 1 206 ? 18.310 -7.174 -29.774 1.00 64.88 206 LEU A O 1
ATOM 1610 N N . ARG A 1 207 ? 18.651 -6.196 -27.804 1.00 63.25 207 ARG A N 1
ATOM 1611 C CA . ARG A 1 207 ? 19.636 -5.219 -28.300 1.00 63.25 207 ARG A CA 1
ATOM 1612 C C . ARG A 1 207 ? 21.012 -5.849 -28.496 1.00 63.25 207 ARG A C 1
ATOM 1614 O O . ARG A 1 207 ? 21.661 -5.561 -29.490 1.00 63.25 207 ARG A O 1
ATOM 1621 N N . THR A 1 208 ? 21.439 -6.733 -27.594 1.00 63.44 208 THR A N 1
ATOM 1622 C CA . THR A 1 208 ? 22.703 -7.476 -27.737 1.00 63.44 208 THR A CA 1
ATOM 1623 C C . THR A 1 208 ? 22.606 -8.582 -28.786 1.00 63.44 208 THR A C 1
ATOM 1625 O O . THR A 1 208 ? 23.588 -8.868 -29.456 1.00 63.44 208 THR A O 1
ATOM 1628 N N . ALA A 1 209 ? 21.431 -9.196 -28.950 1.00 59.75 209 ALA A N 1
ATOM 1629 C CA . ALA A 1 209 ? 21.143 -10.144 -30.024 1.00 59.75 209 ALA A CA 1
ATOM 1630 C C . ALA A 1 209 ? 20.793 -9.429 -31.334 1.00 59.75 209 ALA A C 1
ATOM 1632 O O . ALA A 1 209 ? 21.032 -9.983 -32.392 1.00 59.75 209 ALA A O 1
ATOM 1633 N N . GLY A 1 210 ? 20.312 -8.186 -31.268 1.00 50.53 210 GLY A N 1
ATOM 1634 C CA . GLY A 1 210 ? 19.916 -7.312 -32.378 1.00 50.53 210 GLY A CA 1
ATOM 1635 C C . GLY A 1 210 ? 21.074 -6.675 -33.139 1.00 50.53 210 GLY A C 1
ATOM 1636 O O . GLY A 1 210 ? 20.878 -5.673 -33.819 1.00 50.53 210 GLY A O 1
ATOM 1637 N N . VAL A 1 211 ? 22.256 -7.288 -33.061 1.00 52.44 211 VAL A N 1
ATOM 1638 C CA . VAL A 1 211 ? 23.202 -7.343 -34.187 1.00 52.44 211 VAL A CA 1
ATOM 1639 C C . VAL A 1 211 ? 22.732 -8.376 -35.242 1.00 52.44 211 VAL A C 1
ATOM 1641 O O . VAL A 1 211 ? 23.238 -8.400 -36.356 1.00 52.44 211 VAL A O 1
ATOM 1644 N N . GLY A 1 212 ? 21.700 -9.180 -34.961 1.00 46.72 212 GLY A N 1
ATOM 1645 C CA . GLY A 1 212 ? 21.003 -10.049 -35.910 1.00 46.72 212 GLY A CA 1
ATOM 1646 C C . GLY A 1 212 ? 19.495 -10.033 -35.646 1.00 46.72 212 GLY A C 1
ATOM 1647 O O . GLY A 1 212 ? 19.046 -10.334 -34.546 1.00 46.72 212 GLY A O 1
ATOM 1648 N N . GLY A 1 213 ? 18.722 -9.605 -36.644 1.00 54.81 213 GLY A N 1
ATOM 1649 C CA . GLY A 1 213 ? 17.306 -9.248 -36.526 1.00 54.81 213 GLY A CA 1
ATOM 1650 C C . GLY A 1 213 ? 16.324 -10.335 -36.063 1.00 54.81 213 GLY A C 1
ATOM 1651 O O . GLY A 1 213 ? 16.677 -11.498 -35.909 1.00 54.81 213 GLY A O 1
ATOM 1652 N N . LEU A 1 214 ? 15.066 -9.880 -35.918 1.00 48.38 214 LEU A N 1
ATOM 1653 C CA . LEU A 1 214 ? 13.782 -10.547 -35.591 1.00 48.38 214 LEU A CA 1
ATOM 1654 C C . LEU A 1 214 ? 13.195 -9.938 -34.301 1.00 48.38 214 LEU A C 1
ATOM 1656 O O . LEU A 1 214 ? 13.852 -9.873 -33.275 1.00 48.38 214 LEU A O 1
ATOM 1660 N N . GLY A 1 215 ? 11.955 -9.471 -34.236 1.00 43.41 215 GLY A N 1
ATOM 1661 C CA . GLY A 1 215 ? 10.853 -9.540 -35.178 1.00 43.41 215 GLY A CA 1
ATOM 1662 C C . GLY A 1 215 ? 9.609 -8.968 -34.490 1.00 43.41 215 GLY A C 1
ATOM 1663 O O . GLY A 1 215 ? 9.398 -9.138 -33.291 1.00 43.41 215 GLY A O 1
ATOM 1664 N N . ASN A 1 216 ? 8.802 -8.269 -35.277 1.00 54.69 216 ASN A N 1
ATOM 1665 C CA . ASN A 1 216 ? 7.607 -7.493 -34.936 1.00 54.69 216 ASN A CA 1
ATOM 1666 C C . ASN A 1 216 ? 6.416 -8.318 -34.371 1.00 54.69 216 ASN A C 1
ATOM 1668 O O . ASN A 1 216 ? 5.299 -7.820 -34.298 1.00 54.69 216 ASN A O 1
ATOM 1672 N N . SER A 1 217 ? 6.612 -9.587 -34.000 1.00 50.34 217 SER A N 1
ATOM 1673 C CA . SER A 1 217 ? 5.541 -10.525 -33.625 1.00 50.34 217 SER A CA 1
ATOM 1674 C C . SER A 1 217 ? 5.215 -10.559 -32.125 1.00 50.34 217 SER A C 1
ATOM 1676 O O . SER A 1 217 ? 4.167 -11.067 -31.745 1.00 50.34 217 SER A O 1
ATOM 1678 N N . GLY A 1 218 ? 6.073 -10.008 -31.258 1.00 51.22 218 GLY A N 1
ATOM 1679 C CA . GLY A 1 218 ? 5.852 -10.008 -29.800 1.00 51.22 218 GLY A CA 1
ATOM 1680 C C . GLY A 1 218 ? 4.977 -8.865 -29.263 1.00 51.22 218 GLY A C 1
ATOM 1681 O O . GLY A 1 218 ? 4.464 -8.951 -28.143 1.00 51.22 218 GLY A O 1
ATOM 1682 N N . LEU A 1 219 ? 4.811 -7.784 -30.037 1.00 53.50 219 LEU A N 1
ATOM 1683 C CA . LEU A 1 219 ? 4.062 -6.593 -29.611 1.00 53.50 219 LEU A CA 1
ATOM 1684 C C . LEU A 1 219 ? 2.543 -6.770 -29.733 1.00 53.50 219 LEU A C 1
ATOM 1686 O O . LEU A 1 219 ? 1.812 -6.298 -28.866 1.00 53.50 219 LEU A O 1
ATOM 1690 N N . THR A 1 220 ? 2.065 -7.488 -30.749 1.00 51.69 220 THR A N 1
ATOM 1691 C CA . THR A 1 220 ? 0.627 -7.715 -30.970 1.00 51.69 220 THR A CA 1
ATOM 1692 C C . THR A 1 220 ? 0.039 -8.699 -29.958 1.00 51.69 220 THR A C 1
ATOM 1694 O O . THR A 1 220 ? -1.036 -8.452 -29.419 1.00 51.69 220 THR A O 1
ATOM 1697 N N . ASP A 1 221 ? 0.788 -9.748 -29.612 1.00 52.66 221 ASP A N 1
ATOM 1698 C CA . ASP A 1 221 ? 0.369 -10.787 -28.657 1.00 52.66 221 ASP A CA 1
ATOM 1699 C C . ASP A 1 221 ? 0.433 -10.312 -27.190 1.00 52.66 221 ASP A C 1
ATOM 1701 O O . ASP A 1 221 ? -0.264 -10.798 -26.298 1.00 52.66 221 ASP A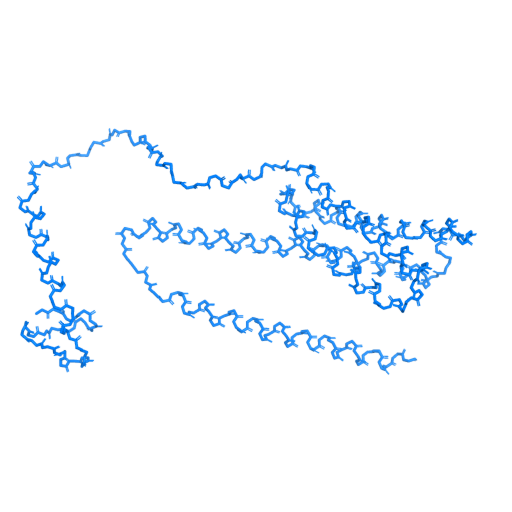 O 1
ATOM 1705 N N . SER A 1 222 ? 1.258 -9.292 -26.922 1.00 54.03 222 SER A N 1
ATOM 1706 C CA . SER A 1 222 ? 1.272 -8.636 -25.616 1.00 54.03 222 SER A CA 1
ATOM 1707 C C . SER A 1 222 ? 0.046 -7.744 -25.426 1.00 54.03 222 SER A C 1
ATOM 1709 O O . SER A 1 222 ? -0.467 -7.685 -24.317 1.00 54.03 222 SER A O 1
ATOM 1711 N N . MET A 1 223 ? -0.457 -7.079 -26.469 1.00 45.25 223 MET A N 1
ATOM 1712 C CA . MET A 1 223 ? -1.547 -6.101 -26.347 1.00 45.25 223 MET A CA 1
ATOM 1713 C C . MET A 1 223 ? -2.908 -6.750 -26.044 1.00 45.25 223 MET A C 1
ATOM 1715 O O . MET A 1 223 ? -3.659 -6.224 -25.224 1.00 45.25 223 MET A O 1
ATOM 1719 N N . THR A 1 224 ? -3.184 -7.930 -26.604 1.00 54.19 224 THR A N 1
ATOM 1720 C CA . THR A 1 224 ? -4.413 -8.708 -26.344 1.00 54.19 224 THR A CA 1
ATOM 1721 C C . THR A 1 224 ? -4.463 -9.271 -24.919 1.00 54.19 224 THR A C 1
ATOM 1723 O O . THR A 1 224 ? -5.501 -9.251 -24.260 1.00 54.19 224 THR A O 1
ATOM 1726 N N . ARG A 1 225 ? -3.316 -9.666 -24.354 1.00 55.03 225 ARG A N 1
ATOM 1727 C CA . ARG A 1 225 ? -3.240 -10.164 -22.969 1.00 55.03 225 ARG A CA 1
ATOM 1728 C C . ARG A 1 225 ? -3.583 -9.119 -21.906 1.00 55.03 225 ARG A C 1
ATOM 1730 O O . ARG A 1 225 ? -4.030 -9.489 -20.822 1.00 55.03 225 ARG A O 1
ATOM 1737 N N . TRP A 1 226 ? -3.365 -7.831 -22.177 1.00 50.97 226 TRP A N 1
ATOM 1738 C CA . TRP A 1 226 ? -3.734 -6.763 -21.240 1.00 50.97 226 TRP A CA 1
ATOM 1739 C C . TRP A 1 226 ? -5.229 -6.442 -21.285 1.00 50.97 226 TRP A C 1
ATOM 1741 O O . TRP A 1 226 ? -5.800 -6.160 -20.230 1.00 50.97 226 TRP A O 1
ATOM 1751 N N . SER A 1 227 ? -5.881 -6.549 -22.449 1.00 53.38 227 SER A N 1
ATOM 1752 C CA . SER A 1 227 ? -7.342 -6.427 -22.528 1.00 53.38 227 SER A CA 1
ATOM 1753 C C . SER A 1 227 ? -8.052 -7.593 -21.836 1.00 53.38 227 SER A C 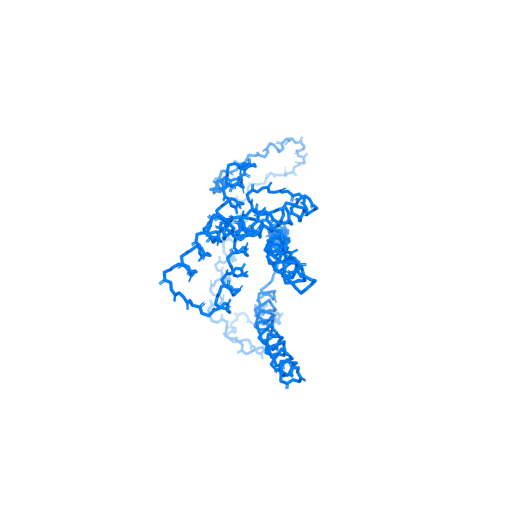1
ATOM 1755 O O . SER A 1 227 ? -9.030 -7.364 -21.125 1.00 53.38 227 SER A O 1
ATOM 1757 N N . ASP A 1 228 ? -7.508 -8.809 -21.936 1.00 60.78 228 ASP A N 1
ATOM 1758 C CA . ASP A 1 228 ? -8.093 -10.002 -21.305 1.00 60.78 228 ASP A CA 1
ATOM 1759 C C . ASP A 1 228 ? -7.907 -10.020 -19.781 1.00 60.78 228 ASP A C 1
ATOM 1761 O O . ASP A 1 228 ? -8.788 -10.457 -19.040 1.00 60.78 228 ASP A O 1
ATOM 1765 N N . LEU A 1 229 ? -6.786 -9.492 -19.272 1.00 63.16 229 LEU A N 1
ATOM 1766 C CA . LEU A 1 229 ? -6.603 -9.324 -17.826 1.00 63.16 229 LEU A CA 1
ATOM 1767 C C . LEU A 1 229 ? -7.513 -8.233 -17.249 1.00 63.16 229 LEU A C 1
ATOM 1769 O O . LEU A 1 229 ? -7.971 -8.367 -16.115 1.00 63.16 229 LEU A O 1
ATOM 1773 N N . GLY A 1 230 ? -7.771 -7.164 -18.008 1.00 56.34 230 GLY A N 1
ATOM 1774 C CA . GLY A 1 230 ? -8.682 -6.098 -17.597 1.00 56.34 230 GLY A CA 1
ATOM 1775 C C . GLY A 1 230 ? -10.120 -6.596 -17.461 1.00 56.34 230 GLY A C 1
ATOM 1776 O O . GLY A 1 230 ? -10.767 -6.343 -16.446 1.00 56.34 230 GLY A O 1
ATOM 1777 N N . SER A 1 231 ? -10.601 -7.371 -18.436 1.00 55.59 231 SER A N 1
ATOM 1778 C CA . SER A 1 231 ? -11.946 -7.953 -18.398 1.00 55.59 231 SER A CA 1
ATOM 1779 C C . SER A 1 231 ? -12.082 -9.037 -17.321 1.00 55.59 231 SER A C 1
ATOM 1781 O O . SER A 1 231 ? -13.078 -9.054 -16.596 1.00 55.59 231 SER A O 1
ATOM 1783 N N . ALA A 1 232 ? -11.056 -9.872 -17.119 1.00 70.56 232 ALA A N 1
ATOM 1784 C CA . ALA A 1 232 ? -11.034 -10.869 -16.048 1.00 70.56 232 ALA A CA 1
ATOM 1785 C C . ALA A 1 232 ? -11.008 -10.239 -14.642 1.00 70.56 232 ALA A C 1
ATOM 1787 O O . ALA A 1 232 ? -11.674 -10.734 -13.732 1.00 70.56 232 ALA A O 1
ATOM 1788 N N . ALA A 1 233 ? -10.289 -9.127 -14.453 1.00 59.59 233 ALA A N 1
ATOM 1789 C CA . ALA A 1 233 ? -10.252 -8.409 -13.178 1.00 59.59 233 ALA A CA 1
ATOM 1790 C C . ALA A 1 233 ? -11.606 -7.771 -12.835 1.00 59.59 233 ALA A C 1
ATOM 1792 O O . ALA A 1 233 ? -12.059 -7.869 -11.694 1.00 59.59 233 ALA A O 1
ATOM 1793 N N . VAL A 1 234 ? -12.288 -7.179 -13.822 1.00 68.12 234 VAL A N 1
ATOM 1794 C CA . VAL A 1 234 ? -13.649 -6.651 -13.638 1.00 68.12 234 VAL A CA 1
ATOM 1795 C C . VAL A 1 234 ? -14.613 -7.789 -13.306 1.00 68.12 234 VAL A C 1
ATOM 1797 O O . VAL A 1 234 ? -15.361 -7.685 -12.335 1.00 68.12 234 VAL A O 1
ATOM 1800 N N . ALA A 1 235 ? -14.550 -8.913 -14.023 1.00 70.81 235 ALA A N 1
ATOM 1801 C CA . ALA A 1 235 ? -15.391 -10.075 -13.744 1.00 70.81 235 ALA A CA 1
ATOM 1802 C C . ALA A 1 235 ? -15.202 -10.600 -12.309 1.00 70.81 235 ALA A C 1
ATOM 1804 O O . ALA A 1 235 ? -16.198 -10.821 -11.619 1.00 70.81 235 ALA A O 1
ATOM 1805 N N . LEU A 1 236 ? -13.955 -10.700 -11.830 1.00 70.69 236 LEU A N 1
ATOM 1806 C CA . LEU A 1 236 ? -13.622 -11.105 -10.457 1.00 70.69 236 LEU A CA 1
ATOM 1807 C C . LEU A 1 236 ? -14.119 -10.107 -9.403 1.00 70.69 236 LEU A C 1
ATOM 1809 O O . LEU A 1 236 ? -14.690 -10.514 -8.391 1.00 70.69 236 LEU A O 1
ATOM 1813 N N . CYS A 1 237 ? -13.965 -8.802 -9.641 1.00 64.62 237 CYS A N 1
ATOM 1814 C CA . CYS A 1 237 ? -14.521 -7.778 -8.755 1.00 64.62 237 CYS A CA 1
ATOM 1815 C C . CYS A 1 237 ? -16.047 -7.879 -8.665 1.00 64.62 237 CYS A C 1
ATOM 1817 O O . CYS A 1 237 ? -16.604 -7.775 -7.574 1.00 64.62 237 CYS A O 1
ATOM 1819 N N . THR A 1 238 ? -16.725 -8.134 -9.784 1.00 72.19 238 THR A N 1
ATOM 1820 C CA . THR A 1 238 ? -18.190 -8.247 -9.806 1.00 72.19 238 THR A CA 1
ATOM 1821 C C . THR A 1 238 ? -18.673 -9.520 -9.104 1.00 72.19 238 THR A C 1
ATOM 1823 O O . THR A 1 238 ? -19.670 -9.479 -8.385 1.00 72.19 238 THR A O 1
ATOM 1826 N N . THR A 1 239 ? -17.944 -10.637 -9.228 1.00 77.50 239 THR A N 1
ATOM 1827 C CA . THR A 1 239 ? -18.276 -11.883 -8.508 1.00 77.50 239 THR A CA 1
ATOM 1828 C C . THR A 1 239 ? -18.085 -11.726 -7.005 1.00 77.50 239 THR A C 1
ATOM 1830 O O . THR A 1 239 ? -18.970 -12.099 -6.239 1.00 77.50 239 THR A O 1
ATOM 1833 N N . LEU A 1 240 ? -16.981 -11.114 -6.569 1.00 70.12 240 LEU A N 1
ATOM 1834 C CA . LEU A 1 240 ? -16.737 -10.833 -5.151 1.00 70.12 240 LEU A CA 1
ATOM 1835 C C . LEU A 1 240 ? -17.784 -9.879 -4.569 1.00 70.12 240 LEU A C 1
ATOM 1837 O O . LEU A 1 240 ? -18.271 -10.111 -3.464 1.00 70.12 240 LEU A O 1
ATOM 1841 N N . MET A 1 241 ? -18.184 -8.854 -5.327 1.00 71.31 241 MET A N 1
ATOM 1842 C CA . MET A 1 241 ? -19.237 -7.928 -4.909 1.00 71.31 241 MET A CA 1
ATOM 1843 C C . MET A 1 241 ? -20.591 -8.636 -4.771 1.00 71.31 241 MET A C 1
ATOM 1845 O O . MET A 1 241 ? -21.309 -8.380 -3.810 1.00 71.31 241 MET A O 1
ATOM 1849 N N . SER A 1 242 ? -20.915 -9.569 -5.673 1.00 74.81 242 SER A N 1
ATOM 1850 C CA . SER A 1 242 ? -22.160 -10.347 -5.618 1.00 74.81 242 SER A CA 1
ATOM 1851 C C . SER A 1 242 ? -22.182 -11.373 -4.480 1.00 74.81 242 SER A C 1
ATOM 1853 O O . SER A 1 242 ? -23.235 -11.625 -3.899 1.00 74.81 242 SER A O 1
ATOM 1855 N N . ILE A 1 243 ? -21.030 -11.955 -4.130 1.00 76.88 243 ILE A N 1
ATOM 1856 C CA . ILE A 1 243 ? -20.898 -12.830 -2.955 1.00 76.88 243 ILE A CA 1
ATOM 1857 C C . ILE A 1 243 ? -21.058 -12.004 -1.676 1.00 76.88 243 ILE A C 1
ATOM 1859 O O . ILE A 1 243 ? -21.765 -12.418 -0.762 1.00 76.88 243 ILE A O 1
ATOM 1863 N N . TYR A 1 244 ? -20.456 -10.813 -1.623 1.00 63.25 244 TYR A N 1
ATOM 1864 C CA . TYR A 1 244 ? -20.566 -9.918 -0.474 1.00 63.25 244 TYR A CA 1
ATOM 1865 C C . TYR A 1 244 ? -22.004 -9.425 -0.257 1.00 63.25 244 TYR A C 1
ATOM 1867 O O . TYR 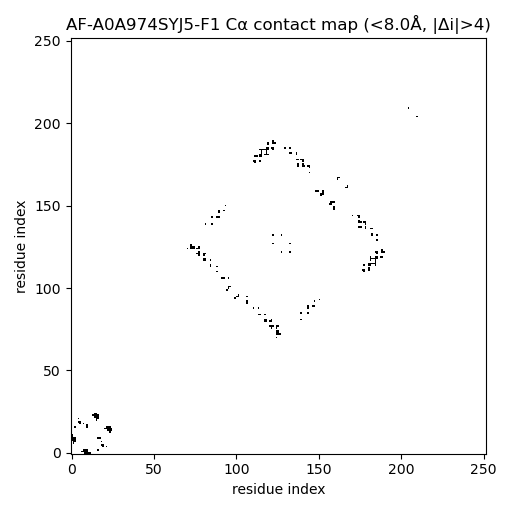A 1 244 ? -22.497 -9.434 0.872 1.00 63.25 244 TYR A O 1
ATOM 1875 N N . THR A 1 245 ? -22.709 -9.040 -1.324 1.00 71.88 245 THR A N 1
ATOM 1876 C CA . THR A 1 245 ? -24.116 -8.627 -1.224 1.00 71.88 245 THR A CA 1
ATOM 1877 C C . THR A 1 245 ? -25.043 -9.800 -0.904 1.00 71.88 245 THR A C 1
ATOM 1879 O O . THR A 1 245 ? -25.964 -9.628 -0.108 1.00 71.88 245 THR A O 1
ATOM 1882 N N . GLY A 1 246 ? -24.774 -10.996 -1.437 1.00 67.31 246 GLY A N 1
ATOM 1883 C CA . GLY A 1 246 ? -25.522 -12.213 -1.117 1.00 67.31 246 GLY A CA 1
ATOM 1884 C C . GLY A 1 246 ? -25.355 -12.662 0.338 1.00 67.31 246 GLY A C 1
ATOM 1885 O O . GLY A 1 246 ? -26.337 -13.004 0.990 1.00 67.31 246 GLY A O 1
ATOM 1886 N N . LEU A 1 247 ? -24.135 -12.597 0.881 1.00 60.41 247 LEU A N 1
ATOM 1887 C CA . LEU A 1 247 ? -23.853 -12.998 2.263 1.00 60.41 247 LEU A CA 1
ATOM 1888 C C . LEU A 1 247 ? -24.470 -12.022 3.276 1.00 60.41 247 LEU A C 1
ATOM 1890 O O . LEU A 1 247 ? -25.034 -12.450 4.279 1.00 60.41 247 LEU A O 1
ATOM 1894 N N . LYS A 1 248 ? -24.454 -10.718 2.971 1.00 50.47 248 LYS A N 1
ATOM 1895 C CA . LYS A 1 248 ? -25.091 -9.682 3.796 1.00 50.47 248 LYS A CA 1
ATOM 1896 C C . LYS A 1 248 ? -26.625 -9.767 3.802 1.00 50.47 248 LYS A C 1
ATOM 1898 O O . LYS A 1 248 ? -27.246 -9.303 4.750 1.00 50.47 248 LYS A O 1
ATOM 1903 N N . GLY A 1 249 ? -27.236 -10.356 2.771 1.00 48.19 249 GLY A N 1
ATOM 1904 C CA . GLY A 1 249 ? -28.680 -10.615 2.723 1.00 48.19 249 GLY A CA 1
ATOM 1905 C C . GLY A 1 249 ? -29.132 -11.828 3.545 1.00 48.19 249 GLY A C 1
ATOM 1906 O O . GLY A 1 249 ? -30.315 -11.931 3.852 1.00 48.19 249 GLY A O 1
ATOM 1907 N N . LEU A 1 250 ? -28.213 -12.733 3.907 1.00 51.09 250 LEU A N 1
ATOM 1908 C CA . LEU A 1 250 ? -28.523 -13.958 4.654 1.00 51.09 250 LEU A CA 1
ATOM 1909 C C . LEU A 1 250 ? -28.342 -13.816 6.174 1.00 51.09 250 LEU A C 1
ATOM 1911 O O . LEU A 1 250 ? -28.918 -14.594 6.927 1.00 51.09 250 LEU A O 1
ATOM 1915 N N . THR A 1 251 ? -27.539 -12.849 6.621 1.00 49.00 251 THR A N 1
ATOM 1916 C CA . THR A 1 251 ? -27.227 -12.606 8.040 1.00 49.00 251 THR A CA 1
ATOM 1917 C C . THR A 1 251 ? -27.892 -11.335 8.574 1.00 49.00 251 THR A C 1
ATOM 1919 O O . THR A 1 251 ? -27.263 -10.602 9.335 1.00 49.00 251 THR A O 1
ATOM 1922 N N . GLY A 1 252 ? -29.111 -11.039 8.108 1.00 46.62 252 GLY A N 1
ATOM 1923 C CA . GLY A 1 252 ? -29.946 -9.982 8.688 1.00 46.62 252 GLY A CA 1
ATOM 1924 C C . GLY A 1 252 ? -30.137 -10.173 10.186 1.00 46.62 252 GLY A C 1
ATOM 1925 O O . GLY A 1 252 ? -30.378 -11.332 10.593 1.00 46.62 252 GLY A O 1
#

Radius of gyration: 31.41 Å; Cα contacts (8 Å, |Δi|>4): 141; chains: 1; bounding box: 74×33×93 Å

Sequence (252 aa):
MKCPYCASEIADEALVCPVCQRDLFLVKPLLERISQLEAELASRAPAETVSPVQAGVTVVAMPAEASFPTPGRNLSLAVACLLLPLLLLLLGQWLMVFVYDAKVLYLRVFALLLPLPFGFAFARAARLPLLPGVLLAFLVAVLAVFGMSGITAWLDKVPLWPQDAVEVREFIEFAASIGLSFITGLWLFRWSDRRFQKHQQFLARLRTAGVGGLGNSGLTDSMTRWSDLGSAAVALCTTLMSIYTGLKGLTG

Mean predicted aligned error: 19.78 Å

Solvent-accessible surface area (backbone atoms only — not comparable to full-atom values): 14446 Å² total; per-residue (Å²): 81,66,38,94,87,74,66,46,84,42,67,84,82,56,52,49,40,92,85,75,69,46,78,36,68,80,54,51,66,53,53,52,51,50,54,51,50,51,49,52,51,64,75,63,59,77,94,68,85,86,68,90,76,89,66,81,84,72,78,77,77,71,90,75,72,78,84,68,74,76,76,61,75,38,60,67,59,21,48,46,37,56,50,49,49,47,51,51,51,48,50,50,50,52,47,36,68,73,75,57,74,56,68,68,67,61,54,54,52,49,52,41,60,53,33,23,64,31,22,28,52,22,45,69,32,48,69,64,61,70,67,66,51,44,53,50,31,42,52,50,19,48,51,42,52,54,49,51,39,47,54,49,20,69,72,70,74,44,78,71,64,73,84,46,78,63,52,47,48,52,53,51,52,51,28,48,49,36,18,52,28,20,41,47,16,36,50,51,41,53,54,48,51,54,51,51,50,54,50,51,52,50,52,48,49,47,57,72,47,51,85,51,85,86,70,89,70,64,63,63,64,52,55,55,54,54,54,53,50,54,54,49,50,50,52,51,51,53,51,52,51,51,50,52,54,53,53,60,68,73,70,115

Secondary structure (DSSP, 8-state):
-B-TTT--B--TT-SB-TTT--B-TTTHHHHHHHHHHHHHHHHT--------------------S---------HHHHHHHHHHHHHHHHHHHHHIIIII---HHHHHHHHHHSHHHHHHHHHHHH---HHHHHHHHHHHHHHHHHHHHHHHHHHH---SS--SHHHHHHHHHHHHHHHHHHHHHHHHHHHHHHHHHHHHHHHHHHHHHTTS---TTHHHHHHHHHHHHHHHHHHHHHHHHHHHHHHHHH--

pLDDT: mean 71.07, std 14.72, range [31.8, 88.25]

Foldseek 3Di:
DADPPPRDDDDLPDQADPPPRDGCVVVSVVVVVVVVVVVVVVVVDDPDDPDPDPDDPPPPDDPPDDCPPQQDQPVVQLVCLLVVLLVVLLVVLCCCVPPPVDDCVVSLVCLLPSLQVSLLSNCSRHVDPLVVSLVSLLVSLLVSLLSSLVVCCVVVVDDSDDPDPVVVVVSVVSSVSNSVSSSNSNVVNVVVVVVVVVVVVVVVVCVVVVVPDDDDPPPVVVVVVVVVVVVVVVVVVVVVVVVVVVVVVVPD

Nearest PDB structures (foldseek):
  7tpj-assembly1_B  TM=2.320E-01  e=9.627E+00  Cupriavidus metallidurans